Protein AF-A0A7V6MV03-F1 (afdb_monomer)

Foldseek 3Di:
DAQLQLAQQLVVVVLDDLVLSVVVVVPDDQYDAPCCNQCVSSVHQLLPDDDDDLQLLVQLLVCLLVVHDRDPVSSCCCCHPVNVARGPPDLDHDADLLSRHANDLFDPPSPCVPPVGSVRSCVPRNVVSLVSVLVCVQPDQSAAEDEDQDDVSVVVCCVVFVVQKDWPDKDDDVPWIKTWMWGQDPPRDTHIYIHTHRRDPPPDDSVNSSVVSVVVVVRD

Secondary structure (DSSP, 8-state):
---SS-HHHHHHH--S-HHHHHHHHTT--S---HHIIIIIIS---GGG--S--HHHHHHHHHHHHTT---SHHHHHIIIIIS--TT-TTSS-----SS-S--SSTT--GGGTTT-SSHHHHHHHHHHHHHHHHHHHHHH-TT--EEEE--HHHHHHHHHHHGGGEEEEEEEEETTEEEEEEEEE-GGG-EEEEEE-PPBBTTTB-HHHHHHHHHHHHTT-

Sequence (220 aa):
MGTEEGGAEIWRQATKTLEESLKLRSGYNLGMDFQTVWEELYQIPLESFKGPCVWRYMAAFLLGMDDKPVNKDTVNDFVFYSKLLGSLSSNHFMAELLPLPKRSKNDISDYQTVWRSVEEYHREVIPRRFALIQGTLEENSDIDLVVSYEHILSEKFIKYFGQRGSLLKAWNYRSESYALYEIRLEGGRSIRFLTTPFFGNGRISYDGLLIASEKIKEVI

Solvent-accessible surface area (backbone atoms only — not comparable to full-atom values): 12652 Å² total; per-residue (Å²): 96,20,36,67,56,66,45,50,65,50,59,74,66,58,76,61,54,70,67,56,51,53,59,55,54,74,72,56,84,63,50,38,37,37,51,52,41,35,44,67,73,55,65,40,58,60,69,70,69,79,80,91,63,56,65,49,44,54,41,35,32,53,31,34,64,69,74,39,77,73,47,75,65,52,25,45,34,39,53,37,71,70,38,47,58,30,21,84,90,44,100,54,63,38,81,65,68,74,56,70,73,40,98,41,99,89,45,46,75,96,44,47,92,81,29,92,43,60,66,53,43,47,67,59,43,40,60,56,39,49,51,51,52,50,51,51,59,72,73,39,86,85,63,54,71,47,82,36,51,50,68,70,60,41,52,51,47,45,68,71,41,42,87,48,34,48,83,72,47,73,52,70,58,90,97,42,59,36,39,35,27,42,32,46,48,85,93,75,48,69,31,36,38,34,42,39,63,50,61,37,98,86,71,37,54,71,68,54,36,42,53,50,28,53,62,47,56,78,76,104

Nearest PDB structures (foldseek):
  3qcj-assembly1_A  TM=6.951E-01  e=6.030E-01  Homo sapiens
  5ymx-assembly2_B  TM=5.353E-01  e=4.269E-01  Myxococcus xanthus DK 1622
  6d4d-assembly2_B  TM=4.158E-01  e=3.391E-01  Homo sapiens
  2h4v-assembly2_B  TM=4.063E-01  e=7.591E-01  Homo sapiens
  3zm1-assembly1_A  TM=4.206E-01  e=1.430E+00  Homo sapiens

Structure (mmCIF, N/CA/C/O backbone):
data_AF-A0A7V6MV03-F1
#
_entry.id   AF-A0A7V6MV03-F1
#
loop_
_atom_site.group_PDB
_atom_site.id
_atom_site.type_symbol
_atom_site.label_atom_id
_atom_site.label_alt_id
_atom_site.label_comp_id
_atom_site.label_asym_id
_atom_site.label_entity_id
_atom_site.label_seq_id
_atom_site.pdbx_PDB_ins_code
_atom_site.Cartn_x
_atom_site.Cartn_y
_atom_site.Cartn_z
_atom_site.occupancy
_atom_site.B_iso_or_equiv
_atom_site.auth_seq_id
_atom_site.auth_comp_id
_atom_site.auth_asym_id
_atom_site.auth_atom_id
_atom_site.pdbx_PDB_model_num
ATOM 1 N N . MET A 1 1 ? -5.650 5.485 -7.025 1.00 50.69 1 MET A N 1
ATOM 2 C CA . MET A 1 1 ? -4.236 5.145 -6.754 1.00 50.69 1 MET A CA 1
ATOM 3 C C . MET A 1 1 ? -4.079 3.657 -6.883 1.00 50.69 1 MET A C 1
ATOM 5 O O . MET A 1 1 ? -4.863 2.947 -6.290 1.00 50.69 1 MET A O 1
ATOM 9 N N . GLY A 1 2 ? -3.168 3.183 -7.715 1.00 44.00 2 GLY A N 1
ATOM 10 C CA . GLY A 1 2 ? -2.980 1.757 -7.962 1.00 44.00 2 GLY A CA 1
ATOM 11 C C . GLY A 1 2 ? -1.503 1.470 -8.140 1.00 44.00 2 GLY A C 1
ATOM 12 O O . GLY A 1 2 ? -0.711 2.394 -8.298 1.00 44.00 2 GLY A O 1
ATOM 13 N N . THR A 1 3 ? -1.155 0.196 -8.078 1.00 50.19 3 THR A N 1
ATOM 14 C CA . THR A 1 3 ? 0.206 -0.335 -8.082 1.00 50.19 3 THR A CA 1
ATOM 15 C C . THR A 1 3 ? 1.039 0.250 -9.216 1.00 50.19 3 THR A C 1
ATOM 17 O O . THR A 1 3 ? 0.868 -0.109 -10.376 1.00 50.19 3 THR A O 1
ATOM 20 N N . GLU A 1 4 ? 1.956 1.161 -8.895 1.00 59.06 4 GLU A N 1
ATOM 21 C CA . GLU A 1 4 ? 2.775 1.840 -9.901 1.00 59.06 4 GLU A CA 1
ATOM 22 C C . GLU A 1 4 ? 3.991 0.995 -10.277 1.00 59.06 4 GLU A C 1
ATOM 24 O O . GLU A 1 4 ? 5.119 1.433 -10.137 1.00 59.06 4 GLU A O 1
ATOM 29 N N . GLU A 1 5 ? 3.754 -0.210 -10.798 1.00 58.47 5 GLU A N 1
ATOM 30 C CA . GLU A 1 5 ? 4.764 -1.151 -11.321 1.00 58.47 5 GLU A CA 1
ATOM 31 C C . GLU A 1 5 ? 5.334 -2.194 -10.359 1.00 58.47 5 GLU A C 1
ATOM 33 O O . GLU A 1 5 ? 6.290 -2.877 -10.700 1.00 58.47 5 GLU A O 1
ATOM 38 N N . GLY A 1 6 ? 4.775 -2.380 -9.161 1.00 59.00 6 GLY A N 1
ATOM 39 C CA . GLY A 1 6 ? 5.287 -3.413 -8.247 1.00 59.00 6 GLY A CA 1
ATOM 40 C C . GLY A 1 6 ? 6.771 -3.226 -7.890 1.00 59.00 6 GLY A C 1
ATOM 41 O O . GLY A 1 6 ? 7.462 -4.208 -7.628 1.00 59.00 6 GLY A O 1
ATOM 42 N N . GLY A 1 7 ? 7.244 -1.974 -7.909 1.00 67.81 7 GLY A N 1
ATOM 43 C CA . GLY A 1 7 ? 8.516 -1.532 -7.353 1.00 67.81 7 GLY A CA 1
ATOM 44 C C . GLY A 1 7 ? 9.779 -2.182 -7.931 1.00 67.81 7 GLY A C 1
ATOM 45 O O . GLY A 1 7 ? 9.960 -2.363 -9.137 1.00 67.81 7 GLY A O 1
ATOM 46 N N . ALA A 1 8 ? 10.718 -2.479 -7.032 1.00 68.50 8 ALA A N 1
ATOM 47 C CA . ALA A 1 8 ? 12.036 -3.012 -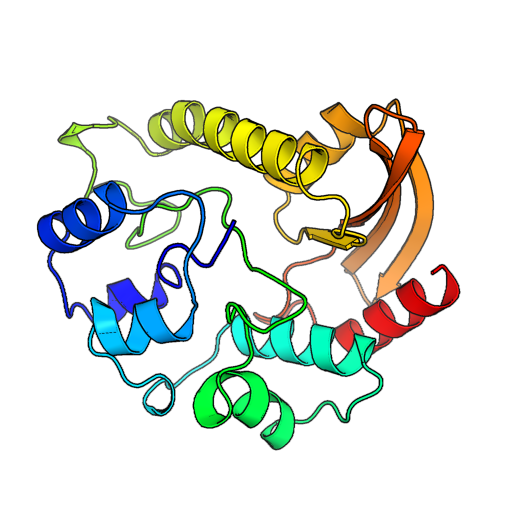7.371 1.00 68.50 8 ALA A CA 1
ATOM 48 C C . ALA A 1 8 ? 11.969 -4.436 -7.950 1.00 68.50 8 ALA A C 1
ATOM 50 O O . ALA A 1 8 ? 12.915 -4.885 -8.592 1.00 68.50 8 ALA A O 1
ATOM 51 N N . GLU A 1 9 ? 10.879 -5.160 -7.709 1.00 75.00 9 GLU A N 1
ATOM 52 C CA . GLU A 1 9 ? 10.675 -6.541 -8.123 1.00 75.00 9 GLU A CA 1
ATOM 53 C C . GLU A 1 9 ? 10.545 -6.668 -9.642 1.00 75.00 9 GLU A C 1
ATOM 55 O O . GLU A 1 9 ? 11.200 -7.540 -10.214 1.00 75.00 9 GLU A O 1
ATOM 60 N N . ILE A 1 10 ? 9.791 -5.778 -10.299 1.00 75.88 10 ILE A N 1
ATOM 61 C CA . ILE A 1 10 ? 9.774 -5.692 -11.767 1.00 75.88 10 ILE A CA 1
ATOM 62 C C . ILE A 1 10 ? 11.148 -5.267 -12.284 1.00 75.88 10 ILE A C 1
ATOM 64 O O . ILE A 1 10 ? 11.684 -5.872 -13.213 1.00 75.88 10 ILE A O 1
ATOM 68 N N . TRP A 1 11 ? 11.760 -4.263 -11.650 1.00 74.44 11 TRP A N 1
ATOM 69 C CA . TRP A 1 11 ? 13.042 -3.727 -12.108 1.00 74.44 11 TRP A CA 1
ATOM 70 C C . TRP A 1 11 ? 14.168 -4.771 -12.088 1.00 74.44 11 TRP A C 1
ATOM 72 O O . TRP A 1 11 ? 15.007 -4.806 -12.984 1.00 74.44 11 TRP A O 1
ATOM 82 N N . ARG A 1 12 ? 14.152 -5.691 -11.116 1.00 74.12 12 ARG A N 1
ATOM 83 C CA . ARG A 1 12 ? 15.103 -6.814 -11.035 1.00 74.12 12 ARG A CA 1
ATOM 84 C C . ARG A 1 12 ? 14.986 -7.814 -12.184 1.00 74.12 12 ARG A C 1
ATOM 86 O O . ARG A 1 12 ? 15.970 -8.490 -12.465 1.00 74.12 12 ARG A O 1
ATOM 93 N N . GLN A 1 13 ? 13.819 -7.928 -12.815 1.00 79.00 13 GLN A N 1
ATOM 94 C CA . GLN A 1 13 ? 13.614 -8.824 -13.958 1.00 79.00 13 GLN A CA 1
ATOM 95 C C . GLN A 1 13 ? 14.171 -8.230 -15.258 1.00 79.00 13 GLN A C 1
ATOM 97 O O . GLN A 1 13 ? 14.381 -8.965 -16.218 1.00 79.00 13 GLN A O 1
ATOM 102 N N . ALA A 1 14 ? 14.429 -6.914 -15.282 1.00 79.12 14 ALA A N 1
ATOM 103 C CA . ALA A 1 14 ? 15.072 -6.203 -16.385 1.00 79.12 14 ALA A CA 1
ATOM 104 C C . ALA A 1 14 ? 14.429 -6.455 -17.768 1.00 79.12 14 ALA A C 1
ATOM 106 O O . ALA A 1 14 ? 15.121 -6.474 -18.784 1.00 79.12 14 ALA A O 1
ATOM 107 N N . THR A 1 15 ? 13.103 -6.639 -17.827 1.00 84.31 15 THR A N 1
ATOM 108 C CA . THR A 1 15 ? 12.385 -6.884 -19.093 1.00 84.31 15 THR A CA 1
ATOM 109 C C . THR A 1 15 ? 12.173 -5.621 -19.933 1.00 84.31 15 THR A C 1
ATOM 111 O O . THR A 1 15 ? 11.820 -5.723 -21.108 1.00 84.31 15 THR A O 1
ATOM 114 N N . LYS A 1 16 ? 12.388 -4.435 -19.347 1.00 84.88 16 LYS A N 1
ATOM 115 C CA . LYS A 1 16 ? 12.299 -3.114 -19.986 1.00 84.88 16 LYS A CA 1
ATOM 116 C C . LYS A 1 16 ? 13.501 -2.256 -19.606 1.00 84.88 16 LYS A C 1
ATOM 118 O O . LYS A 1 16 ? 14.024 -2.362 -18.497 1.00 84.88 16 LYS A O 1
ATOM 123 N N . THR A 1 17 ? 13.897 -1.365 -20.505 1.00 84.44 17 THR A N 1
ATOM 124 C CA . THR A 1 17 ? 14.807 -0.253 -20.206 1.00 84.44 17 THR A CA 1
ATOM 125 C C . THR A 1 17 ? 14.113 0.812 -19.353 1.00 84.44 17 THR A C 1
ATOM 127 O O . THR A 1 17 ? 12.886 0.833 -19.213 1.00 84.44 17 THR A O 1
ATOM 130 N N . LEU A 1 18 ? 14.898 1.735 -18.788 1.00 79.06 18 LEU A N 1
ATOM 131 C CA . LEU A 1 18 ? 14.352 2.820 -17.971 1.00 79.06 18 LEU A CA 1
ATOM 132 C C . LEU A 1 18 ? 13.465 3.734 -18.814 1.00 79.06 18 LEU A C 1
ATOM 134 O O . LEU A 1 18 ? 12.391 4.127 -18.375 1.00 79.06 18 LEU A O 1
ATOM 138 N N . GLU A 1 19 ? 13.903 4.042 -20.033 1.00 82.12 19 GLU A N 1
ATOM 139 C CA . GLU A 1 19 ? 13.152 4.867 -20.975 1.00 82.12 19 GLU A CA 1
ATOM 140 C C . GLU A 1 19 ? 11.795 4.238 -21.312 1.00 82.12 19 GLU A C 1
ATOM 142 O O . GLU A 1 19 ? 10.775 4.923 -21.281 1.00 82.12 19 GLU A O 1
ATOM 147 N N . GLU A 1 20 ? 11.755 2.926 -21.561 1.00 86.44 20 GLU A N 1
ATOM 148 C CA . GLU A 1 20 ? 10.502 2.209 -21.805 1.00 86.44 20 GLU A CA 1
ATOM 149 C C . GLU A 1 20 ? 9.577 2.231 -20.583 1.00 86.44 20 GLU A C 1
ATOM 151 O O . GLU A 1 20 ? 8.391 2.517 -20.737 1.00 86.44 20 GLU A O 1
ATOM 156 N N . SER A 1 21 ? 10.102 1.994 -19.375 1.00 82.50 21 SER A N 1
ATOM 157 C CA . SER A 1 21 ? 9.319 2.086 -18.131 1.00 82.50 21 SER A CA 1
ATOM 158 C C . SER A 1 21 ? 8.763 3.496 -17.917 1.00 82.50 21 SER A C 1
ATOM 160 O O . SER A 1 21 ? 7.570 3.671 -17.679 1.00 82.50 21 SER A O 1
ATOM 162 N N . LEU A 1 22 ? 9.586 4.532 -18.090 1.00 80.50 22 LEU A N 1
ATOM 163 C CA . LEU A 1 22 ? 9.150 5.924 -17.961 1.00 80.50 22 LEU A CA 1
ATOM 164 C C . LEU A 1 22 ? 8.115 6.318 -19.023 1.00 80.50 22 LEU A C 1
ATOM 166 O O . LEU A 1 22 ? 7.196 7.085 -18.730 1.00 80.50 22 LEU A O 1
ATOM 170 N N . LYS A 1 23 ? 8.230 5.783 -20.242 1.00 84.00 23 LYS A N 1
ATOM 171 C CA . LYS A 1 23 ? 7.255 5.998 -21.316 1.00 84.00 23 LYS A CA 1
ATOM 172 C C . LYS A 1 23 ? 5.923 5.304 -21.042 1.00 84.00 23 LYS A C 1
ATOM 174 O O . LYS A 1 23 ? 4.887 5.863 -21.384 1.00 84.00 23 LYS A O 1
ATOM 179 N N . LEU A 1 24 ? 5.932 4.117 -20.437 1.00 82.88 24 LEU A N 1
ATOM 180 C CA . LEU A 1 24 ? 4.701 3.491 -19.957 1.00 82.88 24 LEU A CA 1
ATOM 181 C C . LEU A 1 24 ? 4.069 4.370 -18.869 1.00 82.88 24 LEU A C 1
ATOM 183 O O . LEU A 1 24 ? 2.905 4.751 -18.991 1.00 82.88 24 LEU A O 1
ATOM 187 N N . ARG A 1 25 ? 4.873 4.805 -17.887 1.00 78.19 25 ARG A N 1
ATOM 188 C CA . ARG A 1 25 ? 4.436 5.658 -16.768 1.00 78.19 25 ARG A CA 1
ATOM 189 C C . ARG A 1 25 ? 3.783 6.961 -17.166 1.00 78.19 25 ARG A C 1
ATOM 191 O O . ARG A 1 25 ? 2.834 7.380 -16.512 1.00 78.19 25 ARG A O 1
ATOM 198 N N . SER A 1 26 ? 4.277 7.618 -18.208 1.00 78.12 26 SER A N 1
ATOM 199 C CA . SER A 1 26 ? 3.709 8.894 -18.648 1.00 78.12 26 SER A CA 1
ATOM 200 C C . SER A 1 26 ? 2.273 8.769 -19.169 1.00 78.12 26 SER A C 1
ATOM 202 O O . SER A 1 26 ? 1.568 9.773 -19.227 1.00 78.12 26 SER A O 1
ATOM 204 N N . GLY A 1 27 ? 1.828 7.556 -19.515 1.00 75.81 27 GLY A N 1
ATOM 205 C CA . GLY A 1 27 ? 0.447 7.264 -19.896 1.00 75.81 27 GLY A CA 1
ATOM 206 C C . GLY A 1 27 ? -0.477 6.908 -18.727 1.00 75.81 27 GLY A C 1
ATOM 207 O O . GLY A 1 27 ? -1.668 6.697 -18.952 1.00 75.81 27 GLY A O 1
ATOM 208 N N . TYR A 1 28 ? 0.032 6.805 -17.495 1.00 75.31 28 TYR A N 1
ATOM 209 C CA . TYR A 1 28 ? -0.780 6.419 -16.340 1.00 75.31 28 TYR A CA 1
ATOM 210 C C . TYR A 1 28 ? -1.620 7.604 -15.855 1.00 75.31 28 TYR A C 1
ATOM 212 O O . TYR A 1 28 ? -1.130 8.726 -15.765 1.00 75.31 28 TYR A O 1
ATOM 220 N N . ASN A 1 29 ? -2.887 7.352 -15.511 1.00 67.81 29 ASN A N 1
ATOM 221 C CA . ASN A 1 29 ? -3.774 8.393 -14.990 1.00 67.81 29 ASN A CA 1
ATOM 222 C C . ASN A 1 29 ? -3.544 8.608 -13.480 1.00 67.81 29 ASN A C 1
ATOM 224 O O . ASN A 1 29 ? -2.860 9.538 -13.066 1.00 67.81 29 ASN A O 1
ATOM 228 N N . LEU A 1 30 ? -4.073 7.704 -12.645 1.00 65.81 30 LEU A N 1
ATOM 229 C CA . LEU A 1 30 ? -3.957 7.769 -11.179 1.00 65.81 30 LEU A CA 1
ATOM 230 C C . LEU A 1 30 ? -3.635 6.420 -10.527 1.00 65.81 30 LEU A C 1
ATOM 232 O O . LEU A 1 30 ? -3.354 6.365 -9.334 1.00 65.81 30 LEU A O 1
ATOM 236 N N . GLY A 1 31 ? -3.725 5.314 -11.259 1.00 71.62 31 GLY A N 1
ATOM 237 C CA . GLY A 1 31 ? -3.515 3.966 -10.748 1.00 71.62 31 GLY A CA 1
ATOM 238 C C . GLY A 1 31 ? -3.623 2.930 -11.853 1.00 71.62 31 GLY A C 1
ATOM 239 O O . GLY A 1 31 ? -4.072 3.250 -12.953 1.00 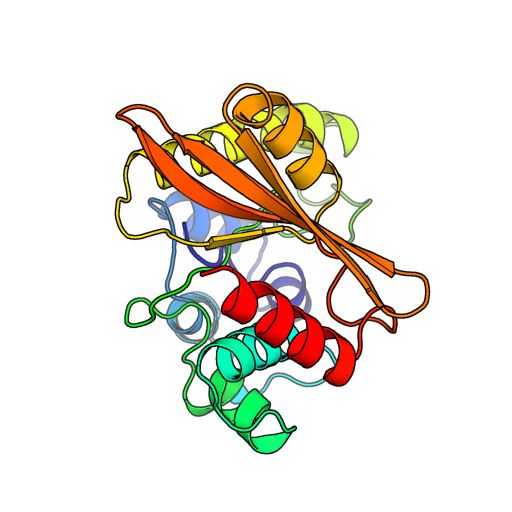71.62 31 GLY A O 1
ATOM 240 N N . MET A 1 32 ? -3.210 1.703 -11.549 1.00 77.75 32 MET A N 1
ATOM 241 C CA . MET A 1 32 ? -3.258 0.576 -12.472 1.00 77.75 32 MET A CA 1
ATOM 242 C C . MET A 1 32 ? -3.618 -0.720 -11.760 1.00 77.75 32 MET A C 1
ATOM 244 O O . MET A 1 32 ? -3.330 -0.886 -10.570 1.00 77.75 32 MET A O 1
ATOM 248 N N . ASP A 1 33 ? -4.193 -1.629 -12.541 1.00 86.44 33 ASP A N 1
ATOM 249 C CA . ASP A 1 33 ? -4.401 -3.018 -12.166 1.00 86.44 33 ASP A CA 1
ATOM 250 C C . ASP A 1 33 ? -3.054 -3.738 -12.000 1.00 86.44 33 ASP A C 1
ATOM 252 O O . ASP A 1 33 ? -2.196 -3.691 -12.887 1.00 86.44 33 ASP A O 1
ATOM 256 N N . PHE A 1 34 ? -2.851 -4.390 -10.854 1.00 87.50 34 PHE A N 1
ATOM 257 C CA . PHE A 1 34 ? -1.599 -5.083 -10.551 1.00 87.50 34 PHE A CA 1
ATOM 258 C C . PHE A 1 34 ? -1.253 -6.186 -11.562 1.00 87.50 34 PHE A C 1
ATOM 260 O O . PHE A 1 34 ? -0.082 -6.329 -11.930 1.00 87.50 34 PHE A O 1
ATOM 267 N N . GLN A 1 35 ? -2.251 -6.937 -12.034 1.00 90.38 35 GLN A N 1
ATOM 268 C CA . GLN A 1 35 ? -2.053 -7.979 -13.031 1.00 90.38 35 GLN A CA 1
ATOM 269 C C . GLN A 1 35 ? -1.677 -7.364 -14.377 1.00 90.38 35 GLN A C 1
ATOM 271 O O . GLN A 1 35 ? -0.680 -7.785 -14.963 1.00 90.38 35 GLN A O 1
ATOM 276 N N . THR A 1 36 ? -2.425 -6.363 -14.850 1.00 89.31 36 THR A N 1
ATOM 277 C CA . THR A 1 36 ? -2.148 -5.704 -16.140 1.00 89.31 36 THR A CA 1
ATOM 278 C C . THR A 1 36 ? -0.718 -5.175 -16.191 1.00 89.31 36 THR A C 1
ATOM 280 O O . THR A 1 36 ? -0.009 -5.367 -17.177 1.00 89.31 36 THR A O 1
ATOM 283 N N . VAL A 1 37 ? -0.241 -4.569 -15.104 1.00 87.38 37 VAL A N 1
ATOM 284 C CA . VAL A 1 37 ? 1.153 -4.133 -14.994 1.00 87.38 37 VAL A CA 1
ATOM 285 C C . VAL A 1 37 ? 2.124 -5.285 -15.243 1.00 87.38 37 VAL A C 1
ATOM 287 O O . VAL A 1 37 ? 2.986 -5.191 -16.115 1.00 87.38 37 VAL A O 1
ATOM 290 N N . TRP A 1 38 ? 2.015 -6.361 -14.466 1.00 89.06 38 TRP A N 1
ATOM 291 C CA . TRP A 1 38 ? 2.981 -7.455 -14.519 1.00 89.06 38 TRP A CA 1
ATOM 292 C C . TRP A 1 38 ? 2.900 -8.220 -15.835 1.00 89.06 38 TRP A C 1
ATOM 294 O O . TRP A 1 38 ? 3.907 -8.387 -16.524 1.00 89.06 38 TRP A O 1
ATOM 304 N N . GLU A 1 39 ? 1.702 -8.658 -16.199 1.00 92.06 39 GLU A N 1
ATOM 305 C CA . GLU A 1 39 ? 1.504 -9.637 -17.262 1.00 92.06 39 GLU A CA 1
ATOM 306 C C . GLU A 1 39 ? 1.352 -8.984 -18.637 1.00 92.06 39 GLU A C 1
ATOM 308 O O . GLU A 1 39 ? 1.865 -9.523 -19.614 1.00 92.06 39 GLU A O 1
ATOM 313 N N . GLU A 1 40 ? 0.724 -7.809 -18.737 1.00 90.88 40 GLU A N 1
ATOM 314 C CA . GLU A 1 40 ? 0.489 -7.148 -20.028 1.00 90.88 40 GLU A CA 1
ATOM 315 C C . GLU A 1 40 ? 1.579 -6.121 -20.363 1.00 90.88 40 GLU A C 1
ATOM 317 O O . GLU A 1 40 ? 2.124 -6.137 -21.468 1.00 90.88 40 GLU A O 1
ATOM 322 N N . LEU A 1 41 ? 1.955 -5.239 -19.431 1.00 88.62 41 LEU A N 1
ATOM 323 C CA . LEU A 1 41 ? 2.940 -4.187 -19.724 1.00 88.62 41 LEU A CA 1
ATOM 324 C C . LEU A 1 41 ? 4.378 -4.717 -19.687 1.00 88.62 41 LEU A C 1
ATOM 326 O O . LEU A 1 41 ? 5.186 -4.432 -20.581 1.00 88.62 41 LEU A O 1
ATOM 330 N N . TYR A 1 42 ? 4.694 -5.512 -18.664 1.00 88.50 42 TYR A N 1
ATOM 331 C CA . TYR A 1 42 ? 6.040 -6.038 -18.443 1.00 88.50 42 TYR A CA 1
ATOM 332 C C . TYR A 1 42 ? 6.252 -7.463 -18.950 1.00 88.50 42 TYR A C 1
ATOM 334 O O . TYR A 1 42 ? 7.409 -7.880 -19.042 1.00 88.50 42 TYR A O 1
ATOM 342 N N . GLN A 1 43 ? 5.181 -8.162 -19.347 1.00 91.31 43 GLN A N 1
ATOM 343 C CA . GLN A 1 43 ? 5.228 -9.529 -19.882 1.00 91.31 43 GLN A CA 1
ATOM 344 C C . GLN A 1 43 ? 5.881 -10.525 -18.905 1.00 91.31 43 GLN A C 1
ATOM 346 O O . GLN A 1 43 ? 6.592 -11.447 -19.306 1.00 91.31 43 GLN A O 1
ATOM 351 N N . ILE A 1 44 ? 5.652 -10.326 -17.604 1.00 89.62 44 ILE A N 1
ATOM 352 C CA . ILE A 1 44 ? 6.138 -11.178 -16.519 1.00 89.62 44 ILE A CA 1
ATOM 353 C C . ILE A 1 44 ? 4.929 -11.888 -15.897 1.00 89.62 44 ILE A C 1
ATOM 355 O O . ILE A 1 44 ? 4.144 -11.244 -15.201 1.00 89.62 44 ILE A O 1
ATOM 359 N N . PRO A 1 45 ? 4.776 -13.212 -16.081 1.00 92.81 45 PRO A N 1
ATOM 360 C CA . PRO A 1 45 ? 3.704 -13.961 -15.431 1.00 92.81 45 PRO A CA 1
ATOM 361 C C . PRO A 1 45 ? 3.835 -13.863 -13.908 1.00 92.81 45 PRO A C 1
ATOM 363 O O . PRO A 1 45 ? 4.894 -14.201 -13.368 1.00 92.81 45 PRO A O 1
ATOM 366 N N . LEU A 1 46 ? 2.783 -13.461 -13.189 1.00 91.12 46 LEU A N 1
ATOM 367 C CA . LEU A 1 46 ? 2.845 -13.343 -11.722 1.00 91.12 46 LEU A CA 1
ATOM 368 C C . LEU A 1 46 ? 3.197 -14.680 -11.050 1.00 91.12 46 LEU A C 1
ATOM 370 O O . LEU A 1 46 ? 3.997 -14.731 -10.117 1.00 91.12 46 LEU A O 1
ATOM 374 N N . GLU A 1 47 ? 2.692 -15.784 -11.596 1.00 93.38 47 GLU A N 1
ATOM 375 C CA . GLU A 1 47 ? 2.959 -17.163 -11.156 1.00 93.38 47 GLU A CA 1
ATOM 376 C C . GLU A 1 47 ? 4.446 -17.553 -11.237 1.00 93.38 47 GLU A C 1
ATOM 378 O O . GLU A 1 47 ? 4.924 -18.452 -10.527 1.00 93.38 47 GLU A O 1
ATOM 383 N N . SER A 1 48 ? 5.211 -16.862 -12.089 1.00 91.00 48 SER A N 1
ATOM 384 C CA . SER A 1 48 ? 6.646 -17.103 -12.234 1.00 91.00 48 SER A CA 1
ATOM 385 C C . SER A 1 48 ? 7.458 -16.543 -11.061 1.00 91.00 48 SER A C 1
ATOM 387 O O . SER A 1 48 ? 8.580 -17.001 -10.832 1.00 91.00 48 SER A O 1
ATOM 389 N N . PHE A 1 49 ? 6.901 -15.614 -10.272 1.00 88.00 49 PHE A N 1
ATOM 390 C CA . PHE A 1 49 ? 7.610 -14.949 -9.184 1.00 88.00 49 PHE A CA 1
ATOM 391 C C . PHE A 1 49 ? 8.091 -15.932 -8.103 1.00 88.00 49 PHE A C 1
ATOM 393 O O . PHE A 1 49 ? 7.327 -16.735 -7.556 1.00 88.00 49 PHE A O 1
ATOM 400 N N . LYS A 1 50 ? 9.377 -15.834 -7.737 1.00 83.69 50 LYS A N 1
ATOM 401 C CA . LYS A 1 50 ? 10.018 -16.629 -6.676 1.00 83.69 50 LYS A CA 1
ATOM 402 C C . LYS A 1 50 ? 10.667 -15.720 -5.634 1.00 83.69 50 LYS A C 1
ATOM 404 O O . LYS A 1 50 ? 11.171 -14.649 -5.950 1.00 83.69 50 LYS A O 1
ATOM 409 N N . GLY A 1 51 ? 10.711 -16.198 -4.392 1.00 83.50 51 GLY A N 1
ATOM 410 C CA . GLY A 1 51 ? 11.343 -15.498 -3.272 1.00 83.50 51 GLY A CA 1
ATOM 411 C C . GLY A 1 51 ? 10.359 -14.713 -2.399 1.00 83.50 51 GLY A C 1
ATOM 412 O O . GLY A 1 51 ? 9.159 -14.706 -2.679 1.00 83.50 51 GLY A O 1
ATOM 413 N N . PRO A 1 52 ? 10.836 -14.110 -1.298 1.00 80.38 52 PRO A N 1
ATOM 414 C CA . PRO A 1 52 ? 10.011 -13.333 -0.376 1.00 80.38 52 PRO A CA 1
ATOM 415 C C . PRO A 1 52 ? 9.534 -12.024 -1.021 1.00 80.38 52 PRO A C 1
ATOM 417 O O . PRO A 1 52 ? 10.282 -11.383 -1.753 1.00 80.38 52 PRO A O 1
ATOM 420 N N . CYS A 1 53 ? 8.300 -11.610 -0.727 1.00 84.00 53 CYS A N 1
ATOM 421 C CA . CYS A 1 53 ? 7.755 -10.323 -1.164 1.00 84.00 53 CYS A CA 1
ATOM 422 C C . CYS A 1 53 ? 6.717 -9.796 -0.171 1.00 84.00 53 CYS A C 1
ATOM 424 O O . CYS A 1 53 ? 6.057 -10.574 0.526 1.00 84.00 53 CYS A O 1
ATOM 426 N N . VAL A 1 54 ? 6.562 -8.472 -0.132 1.00 84.38 54 VAL A N 1
ATOM 427 C CA . VAL A 1 54 ? 5.604 -7.784 0.747 1.00 84.38 54 VAL A CA 1
ATOM 428 C C . VAL A 1 54 ? 4.147 -8.103 0.385 1.00 84.38 54 VAL A C 1
ATOM 430 O O . VAL A 1 54 ? 3.296 -8.168 1.269 1.00 84.38 54 VAL A O 1
ATOM 433 N N . TRP A 1 55 ? 3.867 -8.419 -0.884 1.00 89.00 55 TRP A N 1
ATOM 434 C CA . TRP A 1 55 ? 2.523 -8.732 -1.388 1.00 89.00 55 TRP A CA 1
ATOM 435 C C . TRP A 1 55 ? 1.859 -9.887 -0.645 1.00 89.00 55 TRP A C 1
ATOM 437 O O . TRP A 1 55 ? 0.669 -9.834 -0.358 1.00 89.00 55 TRP A O 1
ATOM 447 N N . ARG A 1 56 ? 2.634 -10.907 -0.254 1.00 90.75 56 ARG A N 1
ATOM 448 C CA . ARG A 1 56 ? 2.113 -12.029 0.542 1.00 90.75 56 ARG A CA 1
ATOM 449 C C . ARG A 1 56 ? 1.614 -11.586 1.910 1.00 90.75 56 ARG A C 1
ATOM 451 O O . ARG A 1 56 ? 0.653 -12.142 2.423 1.00 90.75 56 ARG A O 1
ATOM 458 N N . TYR 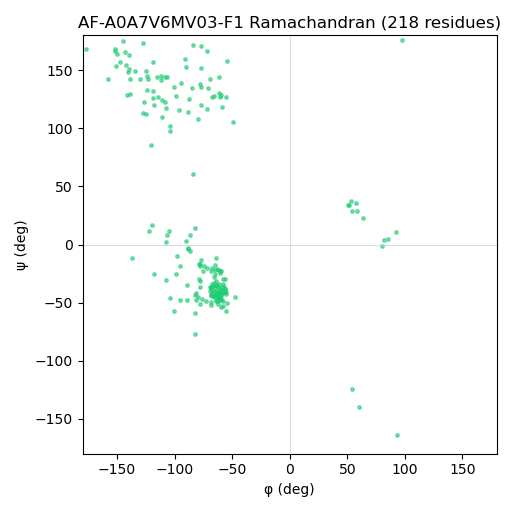A 1 57 ? 2.272 -10.604 2.511 1.00 90.69 57 TYR A N 1
ATOM 459 C CA . TYR A 1 57 ? 1.862 -10.078 3.804 1.00 90.69 57 TYR A CA 1
ATOM 460 C C . TYR A 1 57 ? 0.661 -9.136 3.674 1.00 90.69 57 TYR A C 1
ATOM 462 O O . TYR A 1 57 ? -0.234 -9.185 4.509 1.00 90.69 57 TYR A O 1
ATOM 470 N N . MET A 1 58 ? 0.598 -8.339 2.603 1.00 90.56 58 MET A N 1
ATOM 471 C CA . MET A 1 58 ? -0.594 -7.546 2.277 1.00 90.56 58 MET A CA 1
ATOM 472 C C . MET A 1 58 ? -1.812 -8.452 2.062 1.00 90.56 58 MET A C 1
ATOM 474 O O . MET A 1 58 ? -2.855 -8.229 2.666 1.00 90.56 58 MET A O 1
ATOM 478 N N . ALA A 1 59 ? -1.659 -9.524 1.282 1.00 93.19 59 ALA A N 1
ATOM 479 C CA . ALA A 1 59 ? -2.708 -10.515 1.068 1.00 93.19 59 ALA A CA 1
ATOM 480 C C . ALA A 1 59 ? -3.116 -11.220 2.366 1.00 93.19 59 ALA A C 1
ATOM 482 O O . ALA A 1 59 ? -4.302 -11.348 2.635 1.00 93.19 59 ALA A O 1
ATOM 483 N N . ALA A 1 60 ? -2.159 -11.626 3.207 1.00 94.00 60 ALA A N 1
ATOM 484 C CA . ALA A 1 60 ? -2.459 -12.212 4.513 1.00 94.00 60 ALA A CA 1
ATOM 485 C C . ALA A 1 60 ? -3.280 -11.264 5.406 1.00 94.00 60 ALA A C 1
ATOM 487 O O . ALA A 1 60 ? -4.219 -11.705 6.062 1.00 94.00 60 ALA A O 1
ATOM 488 N N . PHE A 1 61 ? -2.959 -9.966 5.405 1.00 92.94 61 PHE A N 1
ATOM 489 C CA . PHE A 1 61 ? -3.736 -8.958 6.124 1.00 92.94 61 PHE A CA 1
ATOM 490 C C . PHE A 1 61 ? -5.163 -8.830 5.570 1.00 92.94 61 PHE A C 1
ATOM 492 O O . PHE A 1 61 ? -6.115 -8.895 6.341 1.00 92.94 61 PHE A O 1
ATOM 499 N N . LEU A 1 62 ? -5.319 -8.706 4.248 1.00 94.12 62 LEU A N 1
ATOM 500 C CA . LEU A 1 62 ? -6.628 -8.589 3.591 1.00 94.12 62 LEU A CA 1
ATOM 501 C C . LEU A 1 62 ? -7.499 -9.833 3.816 1.00 94.12 62 LEU A C 1
ATOM 503 O O . LEU A 1 62 ? -8.665 -9.714 4.171 1.00 94.12 62 LEU A O 1
ATOM 507 N N . LEU A 1 63 ? -6.918 -11.028 3.696 1.00 95.69 63 LEU A N 1
ATOM 508 C CA . LEU A 1 63 ? -7.597 -12.286 4.009 1.00 95.69 63 LEU A CA 1
ATOM 509 C C . LEU A 1 63 ? -8.057 -12.326 5.476 1.00 95.69 63 LEU A C 1
ATOM 511 O O . LEU A 1 63 ? -9.177 -12.748 5.741 1.00 95.69 63 LEU A O 1
ATOM 515 N N . GLY A 1 64 ? -7.232 -11.854 6.418 1.00 95.12 64 GLY A N 1
ATOM 516 C CA . GLY A 1 64 ? -7.607 -11.763 7.834 1.00 95.12 64 GLY A CA 1
ATOM 517 C C . GLY A 1 64 ? -8.728 -10.752 8.112 1.00 95.12 64 GLY A C 1
ATOM 518 O O . GLY A 1 64 ? -9.590 -11.002 8.958 1.00 95.12 64 GLY A O 1
ATOM 519 N N . MET A 1 65 ? -8.756 -9.634 7.380 1.00 94.06 65 MET A N 1
ATOM 520 C CA . MET A 1 65 ? -9.860 -8.666 7.432 1.00 94.06 65 MET A CA 1
ATOM 521 C C . MET A 1 65 ? -11.180 -9.269 6.927 1.00 94.06 65 MET A C 1
ATOM 523 O O . MET A 1 65 ? -12.221 -8.976 7.501 1.00 94.06 65 MET A O 1
ATOM 527 N N . ASP A 1 66 ? -11.118 -10.156 5.931 1.00 94.12 66 ASP A N 1
ATOM 528 C CA . ASP A 1 66 ? -12.270 -10.853 5.338 1.00 94.12 66 ASP A CA 1
ATOM 529 C C . ASP A 1 66 ? -12.671 -12.154 6.072 1.00 94.12 66 ASP A C 1
ATOM 531 O O . ASP A 1 66 ? -13.465 -12.936 5.545 1.00 94.12 66 ASP A O 1
ATOM 535 N N . ASP A 1 67 ? -12.082 -12.450 7.238 1.00 94.50 67 ASP A N 1
ATOM 536 C CA . ASP A 1 67 ? -12.276 -13.716 7.973 1.00 94.50 67 ASP A CA 1
ATOM 537 C C . ASP A 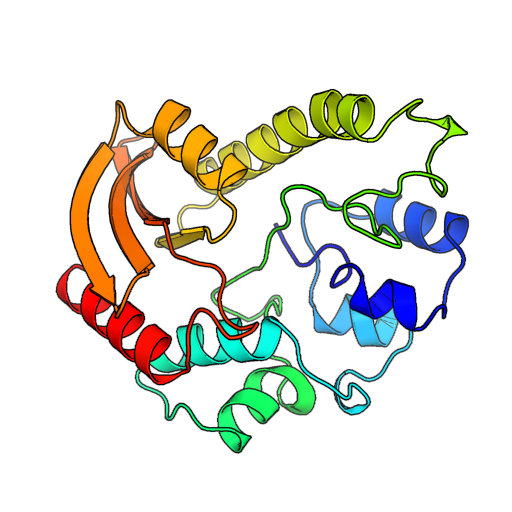1 67 ? -11.986 -14.978 7.129 1.00 94.50 67 ASP A C 1
ATOM 539 O O . ASP A 1 67 ? -12.538 -16.061 7.346 1.00 94.50 67 ASP A O 1
ATOM 543 N N . LYS A 1 68 ? -11.079 -14.856 6.153 1.00 95.69 68 LYS A N 1
ATOM 544 C CA . LYS A 1 68 ? -10.629 -15.961 5.300 1.00 95.69 68 LYS A CA 1
ATOM 545 C C . LYS A 1 68 ? -9.410 -16.663 5.910 1.00 95.69 68 LYS A C 1
ATOM 547 O O . LYS A 1 68 ? -8.612 -16.037 6.611 1.00 95.69 68 LYS A O 1
ATOM 552 N N . PRO A 1 69 ? -9.193 -17.959 5.613 1.00 95.12 69 PRO A N 1
ATOM 553 C CA . PRO A 1 69 ? -8.018 -18.672 6.101 1.00 95.12 69 PRO A CA 1
ATOM 554 C C . PRO A 1 69 ? -6.711 -18.025 5.624 1.00 95.12 69 PRO A C 1
ATOM 556 O O . PRO A 1 69 ? -6.505 -17.835 4.424 1.00 95.12 69 PRO A O 1
ATOM 559 N N . VAL A 1 70 ? -5.793 -17.755 6.555 1.00 94.81 70 VAL A N 1
ATOM 560 C CA . VAL A 1 70 ? -4.463 -17.201 6.260 1.00 94.81 70 VAL A CA 1
ATOM 561 C C . VAL A 1 70 ? -3.413 -18.299 6.374 1.00 94.81 70 VAL A C 1
ATOM 563 O O . VAL A 1 70 ? -2.946 -18.640 7.458 1.00 94.81 70 VAL A O 1
ATOM 566 N N . ASN A 1 71 ? -3.037 -18.871 5.235 1.00 93.69 71 ASN A N 1
ATOM 567 C CA . ASN A 1 71 ? -1.949 -19.835 5.129 1.00 93.69 71 ASN A CA 1
ATOM 568 C C . ASN A 1 71 ? -1.201 -19.648 3.801 1.00 93.69 71 ASN A C 1
ATOM 570 O O . ASN A 1 71 ? -1.568 -18.818 2.973 1.00 93.69 71 ASN A O 1
ATOM 574 N N . LYS A 1 72 ? -0.116 -20.403 3.605 1.00 92.94 72 LYS A N 1
ATOM 575 C CA . LYS A 1 72 ? 0.740 -20.271 2.418 1.00 92.94 72 LYS A CA 1
ATOM 576 C C . LYS A 1 72 ? -0.039 -20.433 1.107 1.00 92.94 72 LYS A C 1
ATOM 578 O O . LYS A 1 72 ? 0.254 -19.710 0.156 1.00 92.94 72 LYS A O 1
ATOM 583 N N . ASP A 1 73 ? -0.979 -21.367 1.050 1.00 95.62 73 ASP A N 1
ATOM 584 C CA . ASP A 1 73 ? -1.678 -21.704 -0.187 1.00 95.62 73 ASP A CA 1
ATOM 585 C C . ASP A 1 73 ? -2.712 -20.632 -0.522 1.00 95.62 73 ASP A C 1
ATOM 587 O O . ASP A 1 73 ? -2.681 -20.098 -1.627 1.00 95.62 73 ASP A O 1
ATOM 591 N N . THR A 1 74 ? -3.525 -20.210 0.452 1.00 97.00 74 THR A N 1
ATOM 592 C CA . THR A 1 74 ? -4.512 -19.135 0.249 1.00 97.00 74 THR A CA 1
ATOM 593 C C . THR A 1 74 ? -3.863 -17.788 -0.049 1.00 97.00 74 THR A C 1
ATOM 595 O O . THR A 1 74 ? -4.344 -17.040 -0.894 1.00 97.00 74 THR A O 1
ATOM 598 N N . VAL A 1 75 ? -2.730 -17.485 0.590 1.00 95.56 75 VAL A N 1
ATOM 599 C CA . VAL A 1 75 ? -1.963 -16.263 0.319 1.00 95.56 75 VAL A CA 1
ATOM 600 C C . VAL A 1 75 ? -1.362 -16.283 -1.086 1.00 95.56 75 VAL A C 1
ATOM 602 O O . VAL A 1 75 ? -1.404 -15.270 -1.783 1.00 95.56 75 VAL A O 1
ATOM 605 N N . ASN A 1 76 ? -0.781 -17.408 -1.518 1.00 95.31 76 ASN A N 1
ATOM 606 C CA . ASN A 1 76 ? -0.230 -17.498 -2.871 1.00 95.31 76 ASN A CA 1
ATOM 607 C C . ASN A 1 76 ? -1.333 -17.476 -3.931 1.00 95.31 76 ASN A C 1
ATOM 609 O O . ASN A 1 76 ? -1.129 -16.859 -4.971 1.00 95.31 76 ASN A O 1
ATOM 613 N N . ASP A 1 77 ? -2.479 -18.099 -3.660 1.00 96.88 77 ASP A N 1
ATOM 614 C CA . ASP A 1 77 ? -3.655 -18.017 -4.522 1.00 96.88 77 ASP A CA 1
ATOM 615 C C . ASP A 1 77 ? -4.111 -16.581 -4.721 1.00 96.88 77 ASP A C 1
ATOM 617 O O . ASP A 1 77 ? -4.139 -16.103 -5.853 1.00 96.88 77 ASP A O 1
ATOM 621 N N . PHE A 1 78 ? -4.323 -15.856 -3.626 1.00 96.12 78 PHE A N 1
ATOM 622 C CA . PHE A 1 78 ? -4.765 -14.469 -3.669 1.00 96.12 78 PHE A CA 1
ATOM 623 C C . PHE A 1 78 ? -3.851 -13.569 -4.516 1.00 96.12 78 PHE A C 1
ATOM 625 O O . PHE A 1 78 ? -4.338 -12.708 -5.246 1.00 96.12 78 PHE A O 1
ATOM 632 N N . VAL A 1 79 ? -2.527 -13.749 -4.428 1.00 94.06 79 VAL A N 1
ATOM 633 C CA . VAL A 1 79 ? -1.554 -12.877 -5.109 1.00 94.06 79 VAL A CA 1
ATOM 634 C C . VAL A 1 79 ? -1.217 -13.349 -6.523 1.00 94.06 79 VAL A C 1
ATOM 636 O O . VAL A 1 79 ? -1.174 -12.529 -7.433 1.00 94.06 79 VAL A O 1
ATOM 639 N N . PHE A 1 80 ? -0.917 -14.636 -6.711 1.00 94.69 80 PHE A N 1
ATOM 640 C CA . PHE A 1 80 ? -0.242 -15.119 -7.922 1.00 94.69 80 PHE A CA 1
ATOM 641 C C . PHE A 1 80 ? -1.144 -15.912 -8.865 1.00 94.69 80 PHE A C 1
ATOM 643 O O . PHE A 1 80 ? -0.907 -15.858 -10.067 1.00 94.69 80 PHE A O 1
ATOM 650 N N . TYR A 1 81 ? -2.150 -16.626 -8.350 1.00 94.56 81 TYR A N 1
ATOM 651 C CA . TYR A 1 81 ? -3.012 -17.489 -9.170 1.00 94.56 81 TYR A CA 1
ATOM 652 C C . TYR A 1 81 ? -4.349 -16.806 -9.485 1.00 94.56 81 TYR A C 1
ATOM 654 O O . TYR A 1 81 ? -4.655 -16.553 -10.647 1.00 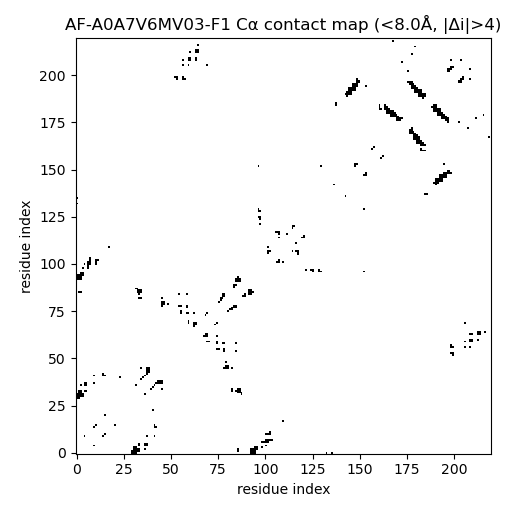94.56 81 TYR A O 1
ATOM 662 N N . SER A 1 82 ? -5.095 -16.415 -8.449 1.00 94.94 82 SER A N 1
ATOM 663 C CA . SER A 1 82 ? -6.341 -15.645 -8.561 1.00 94.94 82 SER A CA 1
ATOM 664 C C . SER A 1 82 ? -6.103 -14.151 -8.817 1.00 94.94 82 SER A C 1
ATOM 666 O O . SER A 1 82 ? -7.024 -13.460 -9.241 1.00 94.94 82 SER A O 1
ATOM 668 N N . LYS A 1 83 ? -4.878 -13.652 -8.571 1.00 93.56 83 LYS A N 1
ATOM 669 C CA . LYS A 1 83 ? -4.405 -12.295 -8.935 1.00 93.56 83 LYS A CA 1
ATOM 670 C C . LYS A 1 83 ? -5.322 -11.172 -8.432 1.00 93.56 83 LYS A C 1
ATOM 672 O O . LYS A 1 83 ? -5.535 -10.163 -9.095 1.00 93.56 83 LYS A O 1
ATOM 677 N N . LEU A 1 84 ? -5.865 -11.351 -7.231 1.00 93.12 84 LEU A N 1
ATOM 678 C CA . LEU A 1 84 ? -6.843 -10.440 -6.639 1.00 93.12 84 LEU A CA 1
ATOM 679 C C . LEU A 1 84 ? -6.183 -9.177 -6.081 1.00 93.12 84 LEU A C 1
ATOM 681 O O . LEU A 1 84 ? -6.790 -8.108 -6.101 1.00 93.12 84 LEU A O 1
ATOM 685 N N . LEU A 1 85 ? -4.940 -9.286 -5.601 1.00 91.75 85 LEU A N 1
ATOM 686 C CA . LEU A 1 85 ? -4.233 -8.175 -4.967 1.00 91.75 85 LEU A CA 1
ATOM 687 C C . LEU A 1 85 ? -4.102 -6.970 -5.911 1.00 91.75 85 LEU A C 1
ATOM 689 O O . LEU A 1 85 ? -3.424 -7.058 -6.927 1.00 91.75 85 LEU A O 1
ATOM 693 N N . GLY A 1 86 ? -4.685 -5.829 -5.539 1.00 88.38 86 GLY A N 1
ATOM 694 C CA . GLY A 1 86 ? -4.606 -4.585 -6.311 1.00 88.38 86 GLY A CA 1
ATOM 695 C C . GLY A 1 86 ? -5.264 -4.658 -7.691 1.00 88.38 86 GLY A C 1
ATOM 696 O O . GLY A 1 86 ? -4.884 -3.888 -8.574 1.00 88.38 86 GLY A O 1
ATOM 697 N N . SER A 1 87 ? -6.208 -5.584 -7.886 1.00 87.88 87 SER A N 1
ATOM 698 C CA . SER A 1 87 ? -7.015 -5.646 -9.107 1.00 87.88 87 SER A CA 1
ATOM 699 C C . SER A 1 87 ? -8.108 -4.571 -9.115 1.00 87.88 87 SER A C 1
ATOM 701 O O . SER A 1 87 ? -8.619 -4.184 -8.063 1.00 87.88 87 SER A O 1
ATOM 703 N N . LEU A 1 88 ? -8.530 -4.123 -10.300 1.00 83.81 88 LEU A N 1
ATOM 704 C CA . LEU A 1 88 ? -9.601 -3.121 -10.461 1.00 83.81 88 LEU A CA 1
ATOM 705 C C . LEU A 1 88 ? -10.963 -3.590 -9.935 1.00 83.81 88 LEU A C 1
ATOM 707 O O . LEU A 1 88 ? -11.836 -2.772 -9.661 1.00 83.81 88 LEU A O 1
ATOM 711 N N . SER A 1 89 ? -11.148 -4.903 -9.812 1.00 84.06 89 SER A N 1
ATOM 712 C CA . SER A 1 89 ? -12.364 -5.510 -9.262 1.00 84.06 89 SER A CA 1
ATOM 713 C C . SER A 1 89 ? -12.344 -5.658 -7.737 1.00 84.06 89 SER A C 1
ATOM 715 O O . SER A 1 89 ? -13.339 -6.077 -7.149 1.00 84.06 89 SER A O 1
ATOM 717 N N . SER A 1 90 ? -11.220 -5.342 -7.089 1.00 86.81 90 SER A N 1
ATOM 718 C CA . SER A 1 90 ? -11.054 -5.508 -5.648 1.00 86.81 90 SER A CA 1
ATOM 719 C C . SER A 1 90 ? -11.446 -4.271 -4.845 1.00 86.81 90 SER A C 1
ATOM 721 O O . SER A 1 90 ? -11.445 -3.145 -5.327 1.00 86.81 90 SER A O 1
ATOM 723 N N . ASN A 1 91 ? -11.724 -4.491 -3.562 1.00 88.44 91 ASN A N 1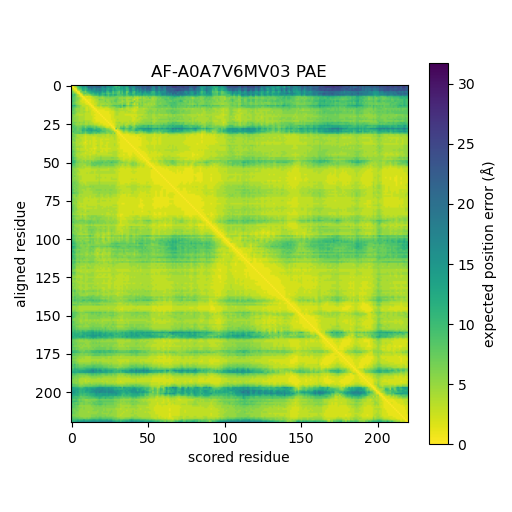
ATOM 724 C CA . ASN A 1 91 ? -12.061 -3.463 -2.572 1.00 88.44 91 ASN A CA 1
ATOM 725 C C . ASN A 1 91 ? -10.835 -2.752 -1.964 1.00 88.44 91 ASN A C 1
ATOM 727 O O . ASN A 1 91 ? -10.936 -2.121 -0.914 1.00 88.44 91 ASN A O 1
ATOM 731 N N . HIS A 1 92 ? -9.658 -2.904 -2.564 1.00 89.12 92 HIS A N 1
ATOM 732 C CA . HIS A 1 92 ? -8.412 -2.366 -2.039 1.00 89.12 92 HIS A CA 1
ATOM 733 C C . HIS A 1 92 ? -7.481 -1.979 -3.180 1.00 89.12 92 HIS A C 1
ATOM 735 O O . HIS A 1 92 ? -7.546 -2.517 -4.284 1.00 89.12 92 HIS A O 1
ATOM 741 N N . PHE A 1 93 ? -6.554 -1.080 -2.881 1.00 86.75 93 PHE A N 1
ATOM 742 C CA . PHE A 1 93 ? -5.481 -0.715 -3.788 1.00 86.75 93 PHE A CA 1
ATOM 743 C C . PHE A 1 93 ? -4.173 -0.537 -3.023 1.00 86.75 93 PHE A C 1
ATOM 745 O O . PHE A 1 93 ? -4.152 -0.372 -1.803 1.00 86.75 93 PHE A O 1
ATOM 752 N N . MET A 1 94 ? -3.068 -0.556 -3.761 1.00 85.94 94 MET A N 1
ATOM 753 C CA . MET A 1 94 ? -1.731 -0.303 -3.234 1.00 85.94 94 MET A CA 1
ATOM 754 C C . MET A 1 94 ? -1.233 1.060 -3.710 1.00 85.94 94 MET A C 1
ATOM 756 O O . MET A 1 94 ? -1.509 1.474 -4.837 1.00 85.94 94 MET A O 1
ATOM 760 N N . ALA A 1 95 ? -0.485 1.752 -2.855 1.00 82.31 95 ALA A N 1
ATOM 761 C CA . ALA A 1 95 ? 0.115 3.041 -3.169 1.00 82.31 95 ALA A CA 1
ATOM 762 C C . ALA A 1 95 ? 1.545 3.118 -2.627 1.00 82.31 95 ALA A C 1
ATOM 764 O O . ALA A 1 95 ? 1.837 2.641 -1.531 1.00 82.31 95 ALA A O 1
ATOM 765 N N . GLU A 1 96 ? 2.428 3.761 -3.390 1.00 81.69 96 GLU A N 1
ATOM 766 C CA . GLU A 1 96 ? 3.827 3.972 -3.024 1.00 81.69 96 GLU A CA 1
ATOM 767 C C . GLU A 1 96 ? 4.134 5.469 -2.922 1.00 81.69 96 GLU A C 1
ATOM 769 O O . GLU A 1 96 ? 3.825 6.255 -3.828 1.00 81.69 96 GLU A O 1
ATOM 774 N N . LEU A 1 97 ? 4.784 5.863 -1.819 1.00 83.75 97 LEU A N 1
ATOM 775 C CA . LEU A 1 97 ? 5.210 7.247 -1.594 1.00 83.75 97 LEU A CA 1
ATOM 776 C C . LEU A 1 97 ? 6.314 7.675 -2.573 1.00 83.75 97 LEU A C 1
ATOM 778 O O . LEU A 1 97 ? 6.372 8.834 -2.977 1.00 83.75 97 LEU A O 1
ATOM 782 N N . LEU A 1 98 ? 7.187 6.739 -2.946 1.00 85.06 98 LEU A N 1
ATOM 783 C CA . LEU A 1 98 ? 8.305 6.942 -3.864 1.00 85.06 98 LEU A CA 1
ATOM 784 C C . LEU A 1 98 ? 8.134 5.997 -5.055 1.00 85.06 98 LEU A C 1
ATOM 786 O O . LEU A 1 98 ? 8.682 4.900 -5.025 1.00 85.06 98 LEU A O 1
ATOM 790 N N . PRO A 1 99 ? 7.376 6.403 -6.081 1.00 77.31 99 PRO A N 1
ATOM 791 C CA . PRO A 1 99 ? 6.884 5.475 -7.089 1.00 77.31 99 PRO A CA 1
ATOM 792 C C . PRO A 1 99 ? 7.910 5.053 -8.134 1.00 77.31 99 PRO A C 1
ATOM 794 O O . PRO A 1 99 ? 7.661 4.095 -8.856 1.00 77.31 99 PRO A O 1
ATOM 797 N N . LEU A 1 100 ? 9.010 5.793 -8.300 1.00 80.38 100 LEU A N 1
ATOM 798 C CA . LEU A 1 100 ? 9.969 5.496 -9.360 1.00 80.38 100 LEU A CA 1
ATOM 799 C C . LEU A 1 100 ? 10.842 4.292 -8.990 1.00 80.38 100 LEU A C 1
ATOM 801 O O . LEU A 1 100 ? 11.364 4.244 -7.867 1.00 80.38 100 LEU A O 1
ATOM 805 N N . PRO A 1 101 ? 11.059 3.351 -9.927 1.00 74.75 101 PRO A N 1
ATOM 806 C CA . PRO A 1 101 ? 11.843 2.159 -9.670 1.00 74.75 101 PRO A CA 1
ATOM 807 C C . PRO A 1 101 ? 13.298 2.558 -9.452 1.00 74.75 101 PRO A C 1
ATOM 809 O O . PRO A 1 101 ? 13.900 3.252 -10.265 1.00 74.75 101 PRO A O 1
ATOM 812 N N . LYS A 1 102 ? 13.883 2.124 -8.340 1.00 75.50 102 LYS A N 1
ATOM 813 C CA . LYS A 1 102 ? 15.297 2.356 -8.029 1.00 75.50 102 LYS A CA 1
ATOM 814 C C . LYS A 1 102 ? 15.976 1.020 -7.786 1.00 75.50 102 LYS A C 1
ATOM 816 O O . LYS A 1 102 ? 15.393 0.130 -7.166 1.00 75.50 102 LYS A O 1
ATOM 821 N N . ARG A 1 103 ? 17.241 0.898 -8.194 1.00 71.19 103 ARG A N 1
ATOM 822 C CA . ARG A 1 103 ? 18.063 -0.295 -7.907 1.00 71.19 103 ARG A CA 1
ATOM 823 C C . ARG A 1 103 ? 18.189 -0.553 -6.409 1.00 71.19 103 ARG A C 1
ATOM 825 O O . ARG A 1 103 ? 18.238 -1.698 -5.967 1.00 71.19 103 ARG A O 1
ATOM 832 N N . SER A 1 104 ? 18.225 0.518 -5.617 1.00 74.38 104 SER A N 1
ATOM 833 C CA . SER A 1 104 ? 18.172 0.454 -4.161 1.00 74.38 104 SER A CA 1
ATOM 834 C C . SER A 1 104 ? 17.548 1.719 -3.571 1.00 74.38 104 SER A C 1
ATOM 836 O O . SER A 1 104 ? 17.410 2.740 -4.242 1.00 74.38 104 SER A O 1
ATOM 838 N N . LYS A 1 105 ? 17.226 1.688 -2.273 1.00 74.50 105 LYS A N 1
ATOM 839 C CA . LYS A 1 105 ? 16.705 2.860 -1.549 1.00 74.50 105 LYS A CA 1
ATOM 840 C C . LYS A 1 105 ? 17.625 4.091 -1.618 1.00 74.50 105 LYS A C 1
ATOM 842 O O . LYS A 1 105 ? 17.115 5.210 -1.604 1.00 74.50 105 LYS A O 1
ATOM 847 N N . ASN A 1 106 ? 18.936 3.868 -1.737 1.00 81.25 106 ASN A N 1
ATOM 848 C CA . ASN A 1 106 ? 19.981 4.893 -1.690 1.00 81.25 106 ASN A CA 1
ATOM 849 C C . ASN A 1 106 ? 20.599 5.184 -3.069 1.00 81.25 106 ASN A C 1
ATOM 851 O O . ASN A 1 106 ? 21.611 5.873 -3.140 1.00 81.25 106 ASN A O 1
ATOM 855 N N . ASP A 1 107 ? 20.039 4.640 -4.149 1.00 84.12 107 ASP A N 1
ATOM 856 C CA . ASP A 1 107 ? 20.576 4.805 -5.498 1.00 84.12 107 ASP A CA 1
ATOM 857 C C . ASP A 1 107 ? 19.597 5.594 -6.367 1.00 84.12 107 ASP A C 1
ATOM 859 O O . ASP A 1 107 ? 18.424 5.239 -6.466 1.00 84.12 107 ASP A O 1
ATOM 863 N N . ILE A 1 108 ? 20.093 6.666 -6.983 1.00 87.75 108 ILE A N 1
ATOM 864 C CA . ILE A 1 108 ? 19.354 7.510 -7.927 1.00 87.75 108 ILE A CA 1
ATOM 865 C C . ILE A 1 108 ? 20.060 7.586 -9.288 1.00 87.75 108 ILE A C 1
ATOM 867 O O . ILE A 1 108 ? 19.699 8.425 -10.101 1.00 87.75 108 ILE A O 1
ATOM 871 N N . SER A 1 109 ? 21.067 6.739 -9.539 1.00 87.00 109 SER A N 1
ATOM 872 C CA . SER A 1 109 ? 21.888 6.728 -10.764 1.00 87.00 109 SER A CA 1
ATOM 873 C C . SER A 1 109 ? 21.055 6.801 -12.040 1.00 87.00 109 SER A C 1
ATOM 875 O O . SER A 1 109 ? 21.318 7.637 -12.901 1.00 87.00 109 SER A O 1
ATOM 877 N N . ASP A 1 110 ? 19.991 6.003 -12.095 1.00 82.75 110 ASP A N 1
ATOM 878 C CA . ASP A 1 110 ? 19.046 5.945 -13.209 1.00 82.75 110 ASP A CA 1
ATOM 879 C C . ASP A 1 110 ? 18.351 7.311 -13.482 1.00 82.75 110 ASP A C 1
ATOM 881 O O . ASP A 1 110 ? 17.964 7.591 -14.611 1.00 82.75 110 ASP A O 1
ATOM 885 N N . TYR A 1 111 ? 18.271 8.218 -12.499 1.00 87.25 111 TYR A N 1
ATOM 886 C CA . TYR A 1 111 ? 17.613 9.532 -12.608 1.00 87.25 111 TYR A CA 1
ATOM 887 C C . TYR A 1 111 ? 18.540 10.728 -12.362 1.00 87.25 111 TYR A C 1
ATOM 889 O O . TYR A 1 111 ? 18.060 11.840 -12.128 1.00 87.25 111 TYR A O 1
ATOM 897 N N . GLN A 1 112 ? 19.862 10.535 -12.413 1.00 88.06 112 GLN A N 1
ATOM 898 C CA . GLN A 1 112 ? 20.834 11.597 -12.113 1.00 88.06 112 GLN A CA 1
ATOM 899 C C . GLN A 1 112 ? 20.746 12.812 -13.047 1.00 88.06 112 GLN A C 1
ATOM 901 O O . GLN A 1 112 ? 21.183 13.906 -12.695 1.00 88.06 112 GLN A O 1
ATOM 906 N N . THR A 1 113 ? 20.172 12.632 -14.237 1.00 88.50 113 THR A N 1
ATOM 907 C CA . THR A 1 113 ? 19.905 13.717 -15.189 1.00 88.50 113 THR A CA 1
ATOM 908 C C . THR A 1 113 ? 18.766 14.638 -14.744 1.00 88.50 113 THR A C 1
ATOM 910 O O . THR A 1 113 ? 18.692 15.770 -15.215 1.00 88.50 113 THR A O 1
ATOM 913 N N . VAL A 1 114 ? 17.899 14.171 -13.840 1.00 89.44 114 VAL A N 1
ATOM 914 C CA . VAL A 1 114 ? 16.746 14.909 -13.301 1.00 89.44 114 VAL A CA 1
ATOM 915 C C . VAL A 1 114 ? 17.034 15.405 -11.883 1.00 89.44 114 VAL A C 1
ATOM 917 O O . VAL A 1 114 ? 16.802 16.574 -11.587 1.00 89.44 114 VAL A O 1
ATOM 920 N N . TRP A 1 115 ? 17.589 14.546 -11.021 1.00 93.50 115 TRP A N 1
ATOM 921 C CA . TRP A 1 115 ? 17.924 14.871 -9.631 1.00 93.50 115 TRP A CA 1
ATOM 922 C C . TRP A 1 115 ? 19.396 14.608 -9.340 1.00 93.50 115 TRP A C 1
ATOM 924 O O . TRP A 1 115 ? 19.915 13.530 -9.611 1.00 93.50 115 TRP A O 1
ATOM 934 N N . ARG A 1 116 ? 20.069 15.561 -8.697 1.00 91.81 116 ARG A N 1
ATOM 935 C CA . ARG A 1 116 ? 21.498 15.470 -8.367 1.00 91.81 116 ARG A CA 1
ATOM 936 C C . ARG A 1 116 ? 21.769 14.528 -7.197 1.00 91.81 116 ARG A C 1
ATOM 938 O O . ARG A 1 116 ? 22.891 14.051 -7.051 1.00 91.81 116 ARG A O 1
ATOM 945 N N . SER A 1 117 ? 20.773 14.282 -6.344 1.00 92.38 117 SER A N 1
ATOM 946 C CA . SER A 1 117 ? 20.890 13.371 -5.203 1.00 92.38 117 SER A CA 1
ATOM 947 C C . SER A 1 117 ? 19.554 12.728 -4.815 1.00 92.38 117 SER A C 1
ATOM 949 O O . SER A 1 117 ? 18.478 13.164 -5.235 1.00 92.38 117 SER A O 1
ATOM 951 N N . VAL A 1 118 ? 19.620 11.689 -3.975 1.00 90.31 118 VAL A N 1
ATOM 952 C CA . VAL A 1 118 ? 18.439 11.015 -3.408 1.00 90.31 118 VAL A CA 1
ATOM 953 C C . VAL A 1 118 ? 17.604 11.986 -2.568 1.00 90.31 118 VAL A C 1
ATOM 955 O O . VAL A 1 118 ? 16.376 11.953 -2.612 1.00 90.31 118 VAL A O 1
ATOM 958 N N . GLU A 1 119 ? 18.257 12.879 -1.827 1.00 92.25 119 GLU A N 1
ATOM 959 C CA . GLU A 1 119 ? 17.604 13.901 -1.007 1.00 92.25 119 GLU A CA 1
ATOM 960 C C . GLU A 1 119 ? 16.831 14.899 -1.870 1.00 92.25 119 GLU A C 1
ATOM 962 O O . GLU A 1 119 ? 15.724 15.293 -1.506 1.00 92.25 119 GLU A O 1
ATOM 967 N N . GLU A 1 120 ? 17.388 15.297 -3.017 1.00 93.81 120 GLU A N 1
ATOM 968 C CA . GLU A 1 120 ? 16.699 16.173 -3.963 1.00 93.81 120 GLU A CA 1
ATOM 969 C C . GLU A 1 120 ? 15.458 15.493 -4.552 1.00 93.81 120 GLU A C 1
ATOM 971 O O . GLU A 1 120 ? 14.377 16.084 -4.512 1.00 93.81 120 GLU A O 1
ATOM 976 N N . TYR A 1 121 ? 15.589 14.234 -4.982 1.00 91.88 121 TYR A N 1
ATOM 977 C CA . TYR A 1 121 ? 14.462 13.412 -5.430 1.00 91.88 121 TYR A CA 1
ATOM 978 C C . TYR A 1 121 ? 13.363 13.330 -4.359 1.00 91.88 121 TYR A C 1
ATOM 980 O O . TYR A 1 121 ? 12.198 13.616 -4.631 1.00 91.88 121 TYR A O 1
ATOM 988 N N . HIS A 1 122 ? 13.716 13.007 -3.112 1.00 91.38 122 HIS A N 1
ATOM 989 C CA . HIS A 1 122 ? 12.749 12.924 -2.015 1.00 91.38 122 HIS A CA 1
ATOM 990 C C . HIS A 1 122 ? 12.070 14.268 -1.730 1.00 91.38 122 HIS A C 1
ATOM 992 O O . HIS A 1 122 ? 10.855 14.312 -1.527 1.00 91.38 122 HIS A O 1
ATOM 998 N N . ARG A 1 123 ? 12.833 15.365 -1.728 1.00 93.25 123 ARG A N 1
ATOM 999 C CA . ARG A 1 123 ? 12.314 16.714 -1.477 1.00 93.25 123 ARG A CA 1
ATOM 1000 C C . ARG A 1 123 ? 11.288 17.139 -2.524 1.00 93.25 123 ARG A C 1
ATOM 1002 O O . ARG A 1 123 ? 10.326 17.810 -2.162 1.00 93.25 123 ARG A O 1
ATOM 1009 N N . GLU A 1 124 ? 11.476 16.758 -3.783 1.00 92.44 124 GLU A N 1
ATOM 1010 C CA . GLU A 1 124 ? 10.521 17.070 -4.847 1.00 92.44 124 GLU A CA 1
ATOM 1011 C C . GLU A 1 124 ? 9.327 16.106 -4.872 1.00 92.44 124 GLU A C 1
ATOM 1013 O O . GLU A 1 124 ? 8.176 16.541 -4.952 1.00 92.44 124 GLU A O 1
ATOM 1018 N N . VAL A 1 125 ? 9.582 14.798 -4.804 1.00 89.31 125 VAL A N 1
ATOM 1019 C CA . VAL A 1 125 ? 8.566 13.780 -5.099 1.00 89.31 125 VAL A CA 1
ATOM 1020 C C . VAL A 1 125 ? 7.636 13.523 -3.923 1.00 89.31 125 VAL A C 1
ATOM 1022 O O . VAL A 1 125 ? 6.424 13.443 -4.122 1.00 89.31 125 VAL A O 1
ATOM 1025 N N . ILE A 1 126 ? 8.153 13.460 -2.693 1.00 90.62 126 ILE A N 1
ATOM 1026 C CA . ILE A 1 126 ? 7.335 13.122 -1.519 1.00 90.62 126 ILE A CA 1
ATOM 1027 C C . ILE A 1 126 ? 6.157 14.096 -1.330 1.00 90.62 126 ILE A C 1
ATOM 1029 O O . ILE A 1 126 ? 5.039 13.614 -1.151 1.00 90.62 126 ILE A O 1
ATOM 1033 N N . PRO A 1 127 ? 6.328 15.437 -1.374 1.00 90.81 127 PRO A N 1
ATOM 1034 C CA . PRO A 1 127 ? 5.202 16.358 -1.205 1.00 90.81 127 PRO A CA 1
ATOM 1035 C C . PRO A 1 127 ? 4.121 16.194 -2.277 1.00 90.81 127 PRO A C 1
ATOM 1037 O O . PRO A 1 127 ? 2.938 16.202 -1.950 1.00 90.81 127 PRO A O 1
ATOM 1040 N N . ARG A 1 128 ? 4.515 15.999 -3.543 1.00 90.56 128 ARG A N 1
ATOM 1041 C CA . ARG A 1 128 ? 3.573 15.826 -4.660 1.00 90.56 128 ARG A CA 1
ATOM 1042 C C . ARG A 1 128 ? 2.797 14.518 -4.543 1.00 90.56 128 ARG A C 1
ATOM 1044 O O . ARG A 1 128 ? 1.588 14.500 -4.747 1.00 90.56 128 ARG A O 1
ATOM 1051 N N . ARG A 1 129 ? 3.477 13.432 -4.169 1.00 87.62 129 ARG A N 1
ATOM 1052 C CA . ARG A 1 129 ? 2.838 12.126 -3.952 1.00 87.62 129 ARG A CA 1
ATOM 1053 C C . ARG A 1 129 ? 1.919 12.135 -2.744 1.00 87.62 129 ARG A C 1
ATOM 1055 O O . ARG A 1 129 ? 0.831 11.582 -2.814 1.00 87.62 129 ARG A O 1
ATOM 1062 N N . PHE A 1 130 ? 2.311 12.813 -1.671 1.00 89.44 130 PHE A N 1
ATOM 1063 C CA . PHE A 1 130 ? 1.433 12.999 -0.524 1.00 89.44 130 PHE A CA 1
ATOM 1064 C C . PHE A 1 130 ? 0.168 13.787 -0.898 1.00 89.44 130 PHE A C 1
ATOM 1066 O O . PHE A 1 130 ? -0.921 13.325 -0.584 1.00 89.44 130 PHE A O 1
ATOM 1073 N N . ALA A 1 131 ? 0.291 14.888 -1.650 1.00 88.94 131 ALA A N 1
ATOM 1074 C CA . ALA A 1 131 ? -0.863 15.649 -2.139 1.00 88.94 131 ALA A CA 1
ATOM 1075 C C . ALA A 1 131 ? -1.819 14.799 -2.994 1.00 88.94 131 ALA A C 1
ATOM 1077 O O . ALA A 1 131 ? -3.033 14.884 -2.836 1.00 88.94 131 ALA A O 1
ATOM 1078 N N . LEU A 1 132 ? -1.277 13.923 -3.846 1.00 87.62 132 LEU A N 1
ATOM 1079 C CA . LEU A 1 132 ? -2.075 12.982 -4.634 1.00 87.62 132 LEU A CA 1
ATOM 1080 C C . LEU A 1 132 ? -2.846 11.984 -3.756 1.00 87.62 132 LEU A C 1
ATOM 1082 O O . LEU A 1 132 ? -4.018 11.703 -4.011 1.00 87.62 132 LEU A O 1
ATOM 1086 N N . ILE A 1 133 ? -2.191 11.462 -2.713 1.00 87.56 133 ILE A N 1
ATOM 1087 C CA . ILE A 1 133 ? -2.819 10.563 -1.737 1.00 87.56 133 ILE A CA 1
ATOM 1088 C C . ILE A 1 133 ? -3.959 11.269 -1.015 1.00 87.56 133 ILE A C 1
ATOM 1090 O O . ILE A 1 133 ? -5.039 10.700 -0.894 1.00 87.56 133 ILE A O 1
ATOM 1094 N N . GLN A 1 134 ? -3.738 12.508 -0.584 1.00 87.12 134 GLN A N 1
ATOM 1095 C CA . GLN A 1 134 ? -4.759 13.319 0.074 1.00 87.12 134 GLN A CA 1
ATOM 1096 C C . GLN A 1 134 ? -5.976 13.525 -0.829 1.00 87.12 134 GLN A C 1
ATOM 1098 O O . GLN A 1 134 ? -7.073 13.137 -0.437 1.00 87.12 134 GLN A O 1
ATOM 1103 N N . GLY A 1 135 ? -5.769 14.018 -2.055 1.00 87.12 135 GLY A N 1
ATOM 1104 C CA . GLY A 1 135 ? -6.859 14.236 -3.009 1.00 87.12 135 GLY A CA 1
ATOM 1105 C C . GLY A 1 135 ? -7.629 12.952 -3.318 1.00 87.12 135 GLY A C 1
ATOM 1106 O O . GLY A 1 135 ? -8.853 12.943 -3.299 1.00 87.12 135 GLY A O 1
ATOM 1107 N N . THR A 1 136 ? -6.932 11.820 -3.471 1.00 86.69 136 THR A N 1
ATOM 1108 C CA . THR A 1 136 ? -7.600 10.527 -3.698 1.00 86.69 136 THR A CA 1
ATOM 1109 C C . THR A 1 136 ? -8.510 10.143 -2.529 1.00 86.69 136 THR A C 1
ATOM 1111 O O . THR A 1 136 ? -9.607 9.637 -2.750 1.00 86.69 136 THR A O 1
ATOM 1114 N N . LEU A 1 137 ? -8.079 10.361 -1.286 1.00 86.38 137 LEU A N 1
ATOM 1115 C CA . LEU A 1 137 ? -8.893 10.043 -0.110 1.00 86.38 137 LEU A CA 1
ATOM 1116 C C . LEU A 1 137 ? -10.120 10.947 0.007 1.00 86.38 137 LEU A C 1
ATOM 1118 O O . LEU A 1 137 ? -11.189 10.476 0.394 1.00 86.38 137 LEU A O 1
ATOM 1122 N N . GLU A 1 138 ? -9.964 12.222 -0.336 1.00 85.12 138 GLU A N 1
ATOM 1123 C CA . GLU A 1 138 ? -11.040 13.211 -0.321 1.00 85.12 138 GLU A CA 1
ATOM 1124 C C . GLU A 1 138 ? -12.075 12.945 -1.425 1.00 85.12 138 GLU A C 1
ATOM 1126 O O . GLU A 1 138 ? -13.273 13.022 -1.163 1.00 85.12 138 GLU A O 1
ATOM 1131 N N . GLU A 1 139 ? -11.633 12.554 -2.622 1.00 85.06 139 GLU A N 1
ATOM 1132 C CA . GLU A 1 139 ? -12.498 12.301 -3.783 1.00 85.06 139 GLU A CA 1
ATOM 1133 C C . GLU A 1 139 ? -13.220 10.945 -3.739 1.00 85.06 139 GLU A C 1
ATOM 1135 O O . GLU A 1 139 ? -14.316 10.815 -4.282 1.00 85.06 139 GLU A O 1
ATOM 1140 N N . ASN A 1 140 ? -12.634 9.920 -3.109 1.00 84.75 140 ASN A N 1
ATOM 1141 C CA . ASN A 1 140 ? -13.178 8.558 -3.134 1.00 84.75 140 ASN A CA 1
ATOM 1142 C C . ASN A 1 140 ? -13.862 8.218 -1.810 1.00 84.75 140 ASN A C 1
ATOM 1144 O O . ASN A 1 140 ? -13.178 7.870 -0.844 1.00 84.75 140 ASN A O 1
ATOM 1148 N N . SER A 1 141 ? -15.201 8.277 -1.784 1.00 86.62 141 SER A N 1
ATOM 1149 C CA . SER A 1 141 ? -16.055 8.043 -0.602 1.00 86.62 141 SER A CA 1
ATOM 1150 C C . SER A 1 141 ? -15.925 6.657 0.023 1.00 86.62 141 SER A C 1
ATOM 1152 O O . SER A 1 141 ? -16.167 6.512 1.218 1.00 86.62 141 SER A O 1
ATOM 1154 N N . ASP A 1 142 ? -15.506 5.671 -0.761 1.00 88.31 142 ASP A N 1
ATOM 1155 C CA . ASP A 1 142 ? -15.583 4.255 -0.383 1.00 88.31 142 ASP A CA 1
ATOM 1156 C C . ASP A 1 142 ? -14.344 3.776 0.392 1.00 88.31 142 ASP A C 1
ATOM 1158 O O . ASP A 1 142 ? -14.254 2.629 0.819 1.00 88.31 142 ASP A O 1
ATOM 1162 N N . ILE A 1 143 ? -13.348 4.650 0.572 1.00 90.06 143 ILE A N 1
ATOM 1163 C CA . ILE A 1 143 ? -12.138 4.322 1.332 1.00 90.06 143 ILE A CA 1
ATOM 1164 C C . ILE A 1 143 ? -12.420 4.427 2.834 1.00 90.06 143 ILE A C 1
ATOM 1166 O O . ILE A 1 143 ? -12.499 5.528 3.374 1.00 90.06 143 ILE A O 1
ATOM 1170 N N . ASP A 1 144 ? -12.490 3.297 3.527 1.00 92.06 144 ASP A N 1
ATOM 1171 C CA . ASP A 1 144 ? -12.738 3.282 4.976 1.00 92.06 144 ASP A CA 1
ATOM 1172 C C . ASP A 1 144 ? -11.478 3.115 5.827 1.00 92.06 144 ASP A C 1
ATOM 1174 O O . ASP A 1 144 ? -11.446 3.553 6.979 1.00 92.06 144 ASP A O 1
ATOM 1178 N N . LEU A 1 145 ? -10.429 2.499 5.277 1.00 93.31 145 LEU A N 1
ATOM 1179 C CA . LEU A 1 145 ? -9.198 2.175 5.992 1.00 93.31 145 LEU A CA 1
ATOM 1180 C C . LEU A 1 145 ? -7.969 2.452 5.126 1.00 93.31 145 LEU A C 1
ATOM 1182 O O . LEU A 1 145 ? -7.839 1.950 4.013 1.00 93.31 145 LEU A O 1
ATOM 1186 N N . VAL A 1 146 ? -7.020 3.190 5.690 1.00 92.94 146 VAL A N 1
ATOM 1187 C CA . VAL A 1 146 ? -5.679 3.386 5.144 1.00 92.94 146 VAL A CA 1
ATOM 1188 C C . VAL A 1 146 ? -4.683 2.680 6.053 1.00 92.94 146 VAL A C 1
ATOM 1190 O O . VAL A 1 146 ? -4.620 2.954 7.250 1.00 92.94 146 VAL A O 1
ATOM 1193 N N . VAL A 1 147 ? -3.879 1.786 5.480 1.00 92.56 147 VAL A N 1
ATOM 1194 C CA . VAL A 1 147 ? -2.805 1.087 6.192 1.00 92.56 147 VAL A CA 1
ATOM 1195 C C . VAL A 1 147 ? -1.464 1.639 5.737 1.00 92.56 147 VAL A C 1
ATOM 1197 O O . VAL A 1 147 ? -1.098 1.519 4.571 1.00 92.56 147 VAL A O 1
ATOM 1200 N N . SER A 1 148 ? -0.720 2.233 6.666 1.00 91.50 148 SER A N 1
ATOM 1201 C CA . SER A 1 148 ? 0.603 2.791 6.415 1.00 91.50 148 SER A CA 1
ATOM 1202 C C . SER A 1 148 ? 1.652 2.069 7.244 1.00 91.50 148 SER A C 1
ATOM 1204 O O . SER A 1 148 ? 1.625 2.097 8.475 1.00 91.50 148 SER A O 1
ATOM 1206 N N . TYR A 1 149 ? 2.610 1.463 6.549 1.00 86.75 149 TYR A N 1
ATOM 1207 C CA . TYR A 1 149 ? 3.807 0.881 7.152 1.00 86.75 149 TYR A CA 1
ATOM 1208 C C . TYR A 1 149 ? 5.088 1.680 6.889 1.00 86.75 149 TYR A C 1
ATOM 1210 O O . TYR A 1 149 ? 6.182 1.273 7.285 1.00 86.75 149 TYR A O 1
ATOM 1218 N N . GLU A 1 150 ? 4.972 2.809 6.189 1.00 85.50 150 GLU A N 1
ATOM 1219 C CA . GLU A 1 150 ? 6.085 3.707 5.904 1.00 85.50 150 GLU A CA 1
ATOM 1220 C C . GLU A 1 150 ? 6.053 4.865 6.911 1.00 85.50 150 GLU A C 1
ATOM 1222 O O . GLU A 1 150 ? 5.014 5.490 7.145 1.00 85.50 150 GLU A O 1
ATOM 1227 N N . HIS A 1 151 ? 7.182 5.110 7.573 1.00 84.56 151 HIS A N 1
ATOM 1228 C CA . HIS A 1 151 ? 7.257 6.042 8.695 1.00 84.56 151 HIS A CA 1
ATOM 1229 C C . HIS A 1 151 ? 7.040 7.489 8.251 1.00 84.56 151 HIS A C 1
ATOM 1231 O O . HIS A 1 151 ? 6.265 8.206 8.879 1.00 84.56 151 HIS A O 1
ATOM 1237 N N . ILE A 1 152 ? 7.666 7.910 7.147 1.00 86.56 152 ILE A N 1
ATOM 1238 C CA . ILE A 1 152 ? 7.577 9.291 6.654 1.00 86.56 152 ILE A CA 1
ATOM 1239 C C . ILE A 1 152 ? 6.137 9.614 6.235 1.00 86.56 152 ILE A C 1
ATOM 1241 O O . ILE A 1 152 ? 5.627 10.692 6.551 1.00 86.56 152 ILE A O 1
ATOM 1245 N N . LEU A 1 153 ? 5.462 8.685 5.554 1.00 85.94 153 LEU A N 1
ATOM 1246 C CA . LEU A 1 153 ? 4.048 8.790 5.214 1.00 85.94 153 LEU A CA 1
ATOM 1247 C C . LEU A 1 153 ? 3.211 8.911 6.483 1.00 85.94 153 LEU A C 1
ATOM 1249 O O . LEU A 1 153 ? 2.388 9.816 6.570 1.00 85.94 153 LEU A O 1
ATOM 1253 N N . SER A 1 154 ? 3.459 8.053 7.474 1.00 90.19 154 SER A N 1
ATOM 1254 C CA . SER A 1 154 ? 2.709 8.045 8.732 1.00 90.19 154 SER A CA 1
ATOM 1255 C C . SER A 1 154 ? 2.825 9.361 9.494 1.00 90.19 154 SER A C 1
ATOM 1257 O O . SER A 1 154 ? 1.811 9.935 9.887 1.00 90.19 154 SER A O 1
ATOM 1259 N N . GLU A 1 155 ? 4.036 9.899 9.633 1.00 90.12 155 GLU A N 1
ATOM 1260 C CA . GLU A 1 155 ? 4.269 11.199 10.265 1.00 90.12 155 GLU A CA 1
ATOM 1261 C C . GLU A 1 155 ? 3.581 12.339 9.512 1.00 90.12 155 GLU A C 1
ATOM 1263 O O . GLU A 1 155 ? 2.965 13.210 10.128 1.00 90.12 155 GLU A O 1
ATOM 1268 N N . LYS A 1 156 ? 3.657 12.344 8.174 1.00 89.06 156 LYS A N 1
ATOM 1269 C CA . LYS A 1 156 ? 2.980 13.353 7.347 1.00 89.06 156 LYS A CA 1
ATOM 1270 C C . LYS A 1 156 ? 1.468 13.269 7.486 1.00 89.06 156 LYS A C 1
ATOM 1272 O O . LYS A 1 156 ? 0.823 14.306 7.626 1.00 89.06 156 LYS A O 1
ATOM 1277 N N . PHE A 1 157 ? 0.928 12.054 7.494 1.00 88.31 157 PHE A N 1
ATOM 1278 C CA . PHE A 1 157 ? -0.496 11.802 7.651 1.00 88.31 157 PHE A CA 1
ATOM 1279 C C . PHE A 1 157 ? -0.989 12.299 9.009 1.00 88.31 157 PHE A C 1
ATOM 1281 O O . PHE A 1 157 ? -1.909 13.108 9.063 1.00 88.31 157 PHE A O 1
ATOM 1288 N N . ILE A 1 158 ? -0.318 11.913 10.099 1.00 87.19 158 ILE A N 1
ATOM 1289 C CA . ILE A 1 158 ? -0.652 12.365 11.456 1.00 87.19 158 ILE A CA 1
ATOM 1290 C C . ILE A 1 158 ? -0.489 13.882 11.582 1.00 87.19 158 ILE A C 1
ATOM 1292 O O . ILE A 1 158 ? -1.338 14.542 12.168 1.00 87.19 158 ILE A O 1
ATOM 1296 N N . LYS A 1 159 ? 0.564 14.480 11.019 1.00 88.25 159 LYS A N 1
ATOM 1297 C CA . LYS A 1 159 ? 0.756 15.935 11.091 1.00 88.25 159 LYS A CA 1
ATOM 1298 C C . LYS A 1 159 ? -0.348 16.702 10.363 1.00 88.25 159 LYS A C 1
ATOM 1300 O O . LYS A 1 159 ? -0.773 17.746 10.849 1.00 88.25 159 LYS A O 1
ATOM 1305 N N . TYR A 1 160 ? -0.772 16.215 9.200 1.00 85.69 160 TYR A N 1
ATOM 1306 C CA . TYR A 1 160 ? -1.778 16.885 8.381 1.00 85.69 160 TYR A CA 1
ATOM 1307 C C . TYR A 1 160 ? -3.195 16.658 8.917 1.00 85.69 160 TYR A C 1
ATOM 1309 O O . TYR A 1 160 ? -3.938 17.607 9.149 1.00 85.69 160 TYR A O 1
ATOM 1317 N N . PHE A 1 161 ? -3.557 15.399 9.155 1.00 83.25 161 PHE A N 1
ATOM 1318 C CA . PHE A 1 161 ? -4.910 15.001 9.531 1.00 83.25 161 PHE A CA 1
ATOM 1319 C C . PHE A 1 161 ? -5.125 14.871 11.039 1.00 83.25 161 PHE A C 1
ATOM 1321 O O . PHE A 1 161 ? -6.265 14.894 11.492 1.00 83.25 161 PHE A O 1
ATOM 1328 N N . GLY A 1 162 ? -4.067 14.745 11.841 1.00 74.81 162 GLY A N 1
ATOM 1329 C CA . GLY A 1 162 ? -4.171 14.435 13.271 1.00 74.81 162 GLY A CA 1
ATOM 1330 C C . GLY A 1 162 ? -4.849 15.520 14.102 1.00 74.81 162 GLY A C 1
ATOM 1331 O O . GLY A 1 162 ? -5.413 15.208 15.142 1.00 74.81 162 GLY A O 1
ATOM 1332 N N . GLN A 1 163 ? -4.889 16.770 13.628 1.00 81.31 163 GLN A N 1
ATOM 1333 C CA . GLN A 1 163 ? -5.708 17.816 14.260 1.00 81.31 163 GLN A CA 1
ATOM 1334 C C . GLN A 1 163 ? -7.217 17.571 14.098 1.00 81.31 163 GLN A C 1
ATOM 1336 O O . GLN A 1 163 ? -8.015 18.076 14.881 1.00 81.31 163 GLN A O 1
ATOM 1341 N N . ARG A 1 164 ? -7.608 16.802 13.077 1.00 85.44 164 ARG A N 1
ATOM 1342 C CA . ARG A 1 164 ? -8.988 16.417 12.755 1.00 85.44 164 ARG A CA 1
ATOM 1343 C C . ARG A 1 164 ? -9.273 14.962 13.144 1.00 85.44 164 ARG A C 1
ATOM 1345 O O . ARG A 1 164 ? -10.276 14.398 12.719 1.00 85.44 164 ARG A O 1
ATOM 1352 N N . GLY A 1 165 ? -8.388 14.332 13.911 1.00 86.88 165 GLY A N 1
ATOM 1353 C CA . GLY A 1 165 ? -8.470 12.917 14.240 1.00 86.88 165 GLY A CA 1
ATOM 1354 C C . GLY A 1 165 ? -8.387 12.635 15.731 1.00 86.88 165 GLY A C 1
ATOM 1355 O O . GLY A 1 165 ? -8.136 13.519 16.548 1.00 86.88 165 GLY A O 1
ATOM 1356 N N . SER A 1 166 ? -8.594 11.373 16.084 1.00 91.44 166 SER A N 1
ATOM 1357 C CA . SER A 1 166 ? -8.385 10.864 17.436 1.00 91.44 166 SER A CA 1
ATOM 1358 C C . SER A 1 166 ? -7.765 9.473 17.388 1.00 91.44 166 SER A C 1
ATOM 1360 O O . SER A 1 166 ? -7.981 8.711 16.447 1.00 91.44 166 SER A O 1
ATOM 1362 N N . LEU A 1 167 ? -6.951 9.140 18.389 1.00 93.94 167 LEU A N 1
ATOM 1363 C CA . LEU A 1 167 ? -6.447 7.780 18.549 1.00 93.94 167 LEU A CA 1
ATOM 1364 C C . LEU A 1 167 ? -7.604 6.891 19.021 1.00 93.94 167 LEU A C 1
ATOM 1366 O O . LEU A 1 167 ? -8.111 7.087 20.122 1.00 93.94 167 LEU A O 1
ATOM 1370 N N . LEU A 1 168 ? -7.993 5.908 18.209 1.00 95.06 168 LEU A N 1
ATOM 1371 C CA . LEU A 1 168 ? -9.014 4.925 18.575 1.00 95.06 168 LEU A CA 1
ATOM 1372 C C . LEU A 1 168 ? -8.418 3.809 19.425 1.00 95.06 168 LEU A C 1
ATOM 1374 O O . LEU A 1 168 ? -9.020 3.359 20.398 1.00 95.06 168 LEU A O 1
ATOM 1378 N N . LYS A 1 169 ? -7.234 3.331 19.034 1.00 95.75 169 LYS A N 1
ATOM 1379 C CA . LYS A 1 169 ? -6.599 2.183 19.674 1.00 95.75 169 LYS A CA 1
ATOM 1380 C C . LYS A 1 169 ? -5.104 2.175 19.437 1.00 95.75 169 LYS A C 1
ATOM 1382 O O . LYS A 1 169 ? -4.649 2.463 18.337 1.00 95.75 169 LYS A O 1
ATOM 1387 N N . ALA A 1 170 ? -4.348 1.768 20.445 1.00 95.62 170 ALA A N 1
ATOM 1388 C CA . ALA A 1 170 ? -2.937 1.444 20.308 1.00 95.62 170 ALA A CA 1
ATOM 1389 C C . ALA A 1 170 ? -2.676 0.083 20.946 1.00 95.62 170 ALA A C 1
ATOM 1391 O O . ALA A 1 170 ? -3.283 -0.264 21.962 1.00 95.62 170 ALA A O 1
ATOM 1392 N N . TRP A 1 171 ? -1.795 -0.699 20.338 1.00 95.00 171 TRP A N 1
ATOM 1393 C CA . TRP A 1 171 ? -1.376 -1.985 20.881 1.00 95.00 171 TRP A CA 1
ATOM 1394 C C . TRP A 1 171 ? 0.051 -2.299 20.458 1.00 95.00 171 TRP A C 1
ATOM 1396 O O . TRP A 1 171 ? 0.593 -1.710 19.524 1.00 95.00 171 TRP A O 1
ATOM 1406 N N . ASN A 1 172 ? 0.650 -3.257 21.155 1.00 92.50 172 ASN A N 1
ATOM 1407 C CA . ASN A 1 172 ? 1.966 -3.774 20.823 1.00 92.50 172 ASN A CA 1
ATOM 1408 C C . ASN A 1 172 ? 1.846 -5.242 20.418 1.00 92.50 172 ASN A C 1
ATOM 1410 O O . ASN A 1 172 ? 1.059 -5.994 20.995 1.00 92.50 172 ASN A O 1
ATOM 1414 N N . TYR A 1 173 ? 2.668 -5.651 19.459 1.00 89.19 173 TYR A N 1
ATOM 1415 C CA . TYR A 1 173 ? 2.942 -7.051 19.168 1.00 89.19 173 TYR A CA 1
ATOM 1416 C C . TYR A 1 173 ? 4.452 -7.248 19.238 1.00 89.19 173 TYR A C 1
ATOM 1418 O O . TYR A 1 173 ? 5.202 -6.716 18.419 1.00 89.19 173 TYR A O 1
ATOM 1426 N N . ARG A 1 174 ? 4.909 -8.007 20.240 1.00 88.50 174 ARG A N 1
ATOM 1427 C CA . ARG A 1 174 ? 6.338 -8.117 20.578 1.00 88.50 174 ARG A CA 1
ATOM 1428 C C . ARG A 1 174 ? 6.935 -6.716 20.806 1.00 88.50 174 ARG A C 1
ATOM 1430 O O . ARG A 1 174 ? 6.431 -5.985 21.651 1.00 88.50 174 ARG A O 1
ATOM 1437 N N . SER A 1 175 ? 7.990 -6.356 20.079 1.00 87.62 175 SER A N 1
ATOM 1438 C CA . SER A 1 175 ? 8.666 -5.056 20.154 1.00 87.62 175 SER A CA 1
ATOM 1439 C C . SER A 1 175 ? 8.112 -4.004 19.190 1.00 87.62 175 SER A C 1
ATOM 1441 O O . SER A 1 175 ? 8.685 -2.924 19.099 1.00 87.62 175 SER A O 1
ATOM 1443 N N . GLU A 1 176 ? 7.063 -4.316 18.429 1.00 89.56 176 GLU A N 1
ATOM 1444 C CA . GLU A 1 176 ? 6.517 -3.416 17.415 1.00 89.56 176 GLU A CA 1
ATOM 1445 C C . GLU A 1 176 ? 5.184 -2.812 17.880 1.00 89.56 176 GLU A C 1
ATOM 1447 O O . GLU A 1 176 ? 4.372 -3.478 18.532 1.00 89.56 176 GLU A O 1
ATOM 1452 N N . SER A 1 177 ? 4.957 -1.548 17.523 1.00 90.81 177 SER A N 1
ATOM 1453 C CA . SER A 1 177 ? 3.799 -0.764 17.960 1.00 90.81 177 SER A CA 1
ATOM 1454 C C . SER A 1 177 ? 2.851 -0.471 16.811 1.00 90.81 177 SER A C 1
ATOM 1456 O O . SER A 1 177 ? 3.264 -0.168 15.694 1.00 90.81 177 SER A O 1
ATOM 1458 N N . TYR A 1 178 ? 1.566 -0.526 17.120 1.00 93.62 178 TYR A N 1
ATOM 1459 C CA . TYR A 1 178 ? 0.475 -0.247 16.207 1.00 93.62 178 TYR A CA 1
ATOM 1460 C C . TYR A 1 178 ? -0.376 0.868 16.798 1.00 93.62 178 TYR A C 1
ATOM 1462 O O . TYR A 1 178 ? -0.616 0.904 18.010 1.00 93.62 178 TYR A O 1
ATOM 1470 N N . ALA A 1 179 ? -0.871 1.747 15.936 1.00 94.19 179 ALA A N 1
ATOM 1471 C CA . ALA A 1 179 ? -1.838 2.760 16.323 1.00 94.19 179 ALA A CA 1
ATOM 1472 C C . ALA A 1 179 ? -2.883 2.937 15.222 1.00 94.19 179 ALA A C 1
ATOM 1474 O O . ALA A 1 179 ? -2.558 3.096 14.047 1.00 94.19 179 ALA A O 1
ATOM 1475 N N . LEU A 1 180 ? -4.145 2.866 15.628 1.00 95.44 180 LEU A N 1
ATOM 1476 C CA . LEU A 1 180 ? -5.318 3.059 14.798 1.00 95.44 180 LEU A CA 1
ATOM 1477 C C . LEU A 1 180 ? -5.957 4.390 15.174 1.00 95.44 180 LEU A C 1
ATOM 1479 O O . LEU A 1 180 ? -6.344 4.602 16.326 1.00 95.44 180 LEU A O 1
ATOM 1483 N N . TYR A 1 181 ? -6.085 5.263 14.190 1.00 94.50 181 TYR A N 1
ATOM 1484 C CA . TYR A 1 181 ? -6.665 6.588 14.328 1.00 94.50 181 TYR A CA 1
ATOM 1485 C C . TYR A 1 181 ? -7.995 6.660 13.579 1.00 94.50 181 TYR A C 1
ATOM 1487 O O . TYR A 1 181 ? -8.138 6.074 12.507 1.00 94.50 181 TYR A O 1
ATOM 1495 N N . GLU A 1 182 ? -8.946 7.414 14.119 1.00 94.44 182 GLU A N 1
ATOM 1496 C CA . GLU A 1 182 ? -10.028 8.008 13.341 1.00 94.44 182 GLU A CA 1
ATOM 1497 C C . GLU A 1 182 ? -9.511 9.324 12.777 1.00 94.44 182 GLU A C 1
ATOM 1499 O O . GLU A 1 182 ? -8.913 10.118 13.505 1.00 94.44 182 GLU A O 1
ATOM 1504 N N . ILE A 1 183 ? -9.767 9.576 11.501 1.00 92.50 183 ILE A N 1
ATOM 1505 C CA . ILE A 1 183 ? -9.427 10.826 10.838 1.00 92.50 183 ILE A CA 1
ATOM 1506 C C . ILE A 1 183 ? -10.671 11.378 10.168 1.00 92.50 183 ILE A C 1
ATOM 1508 O O . ILE A 1 183 ? -11.264 10.717 9.320 1.00 92.50 183 ILE A O 1
ATOM 1512 N N . ARG A 1 184 ? -11.041 12.609 10.525 1.00 90.56 184 ARG A N 1
ATOM 1513 C CA . ARG A 1 184 ? -12.150 13.323 9.893 1.00 90.56 184 ARG A CA 1
ATOM 1514 C C . ARG A 1 184 ? -11.632 14.097 8.689 1.00 90.56 184 ARG A C 1
ATOM 1516 O O . ARG A 1 184 ? -10.829 15.024 8.821 1.00 90.56 184 ARG A O 1
ATOM 1523 N N . LEU A 1 185 ? -12.092 13.684 7.518 1.00 87.81 185 LEU A N 1
ATOM 1524 C CA . LEU A 1 185 ? -11.885 14.367 6.252 1.00 87.81 185 LEU A CA 1
ATOM 1525 C C . LEU A 1 185 ? -12.821 15.578 6.135 1.00 87.81 185 LEU A C 1
ATOM 1527 O O . LEU A 1 185 ? -13.734 15.787 6.944 1.00 87.81 185 LEU A O 1
ATOM 1531 N N . GLU A 1 186 ? -12.589 16.393 5.111 1.00 79.62 186 GLU A N 1
ATOM 1532 C CA . GLU A 1 186 ? -13.498 17.488 4.774 1.00 79.62 186 GLU A CA 1
ATOM 1533 C C . GLU A 1 186 ? -14.885 16.940 4.406 1.00 79.62 186 GLU A C 1
ATOM 1535 O O . GLU A 1 186 ? -15.022 15.836 3.883 1.00 79.62 186 GLU A O 1
ATOM 1540 N N . GLY A 1 187 ? -15.942 17.665 4.780 1.00 79.31 187 GLY A N 1
ATOM 1541 C CA . GLY A 1 187 ? -17.322 17.181 4.642 1.00 79.31 187 GLY A CA 1
ATOM 1542 C C . GLY A 1 187 ? -17.804 16.246 5.761 1.00 79.31 187 GLY A C 1
ATOM 1543 O O . GLY A 1 187 ? -18.938 15.784 5.710 1.00 79.31 187 GLY A O 1
ATOM 1544 N N . GLY A 1 188 ? -16.992 15.996 6.798 1.00 83.62 188 GLY A N 1
ATOM 1545 C CA . GLY A 1 188 ? -17.417 15.274 8.008 1.00 83.62 188 GLY A CA 1
ATOM 1546 C C . GLY A 1 188 ? -17.341 13.748 7.916 1.00 83.62 188 GLY A C 1
ATOM 1547 O O . GLY A 1 188 ? -17.736 13.064 8.858 1.00 83.62 188 GLY A O 1
ATOM 1548 N N . ARG A 1 189 ? -16.809 13.209 6.814 1.00 89.94 189 ARG A N 1
ATOM 1549 C CA . ARG A 1 189 ? -16.530 11.778 6.651 1.00 89.94 189 ARG A CA 1
ATOM 1550 C C . ARG A 1 189 ? -15.350 11.356 7.526 1.00 89.94 189 ARG A C 1
ATOM 1552 O O . ARG A 1 189 ? -14.314 12.016 7.520 1.00 89.94 189 ARG A O 1
ATOM 1559 N N . SER A 1 190 ? -15.482 10.231 8.222 1.00 91.81 190 SER A N 1
ATOM 1560 C CA . SER A 1 190 ? -14.388 9.617 8.982 1.00 91.81 190 SER A CA 1
ATOM 1561 C C . SER A 1 190 ? -13.771 8.451 8.213 1.00 91.81 190 SER A C 1
ATOM 1563 O O . SER A 1 190 ? -14.491 7.585 7.725 1.00 91.81 190 SER A O 1
ATOM 1565 N N . ILE A 1 191 ? -12.441 8.384 8.186 1.00 93.44 191 ILE A N 1
ATOM 1566 C CA . ILE A 1 191 ? -11.674 7.217 7.735 1.00 93.44 191 ILE A CA 1
ATOM 1567 C C . ILE A 1 191 ? -10.813 6.683 8.878 1.00 93.44 191 ILE A C 1
ATOM 1569 O O . ILE A 1 191 ? -10.480 7.407 9.821 1.00 93.44 191 ILE A O 1
ATOM 1573 N N . ARG A 1 192 ? -10.431 5.409 8.801 1.00 94.56 192 ARG A N 1
ATOM 1574 C CA . ARG A 1 192 ? -9.496 4.787 9.737 1.00 94.56 192 ARG A CA 1
ATOM 1575 C C . ARG A 1 192 ? -8.093 4.849 9.157 1.00 94.56 192 ARG A C 1
ATOM 1577 O O . ARG A 1 192 ? -7.887 4.599 7.973 1.00 94.56 192 ARG A O 1
ATOM 1584 N N . PHE A 1 193 ? -7.115 5.147 9.999 1.00 94.38 193 PHE A N 1
ATOM 1585 C CA . PHE A 1 193 ? -5.709 5.169 9.617 1.00 94.38 193 PHE A CA 1
ATOM 1586 C C . PHE A 1 193 ? -4.900 4.301 10.566 1.00 94.38 193 PHE A C 1
ATOM 1588 O O . PHE A 1 193 ? -4.785 4.604 11.752 1.00 94.38 193 PHE A O 1
ATOM 1595 N N . LEU A 1 194 ? -4.357 3.207 10.045 1.00 94.12 194 LEU A N 1
ATOM 1596 C CA . LEU A 1 194 ? -3.479 2.312 10.775 1.00 94.12 194 LEU A CA 1
ATOM 1597 C C . LEU A 1 194 ? -2.026 2.678 10.484 1.00 94.12 194 LEU A C 1
ATOM 1599 O O . LEU A 1 194 ? -1.549 2.480 9.367 1.00 94.12 194 LEU A O 1
ATOM 1603 N N . THR A 1 195 ? -1.298 3.113 11.508 1.00 93.06 195 THR A N 1
ATOM 1604 C CA . THR A 1 195 ? 0.165 3.067 11.496 1.00 93.06 195 THR A CA 1
ATOM 1605 C C . THR A 1 195 ? 0.620 1.723 12.024 1.00 93.06 195 THR A C 1
ATOM 1607 O O . THR A 1 195 ? 0.247 1.323 13.133 1.00 93.06 195 THR A O 1
ATOM 1610 N N . THR A 1 196 ? 1.434 1.030 11.245 1.00 90.19 196 THR A N 1
ATOM 1611 C CA . THR A 1 196 ? 1.892 -0.315 11.570 1.00 90.19 196 THR A CA 1
ATOM 1612 C C . THR A 1 196 ? 3.368 -0.489 11.206 1.00 90.19 196 THR A C 1
ATOM 1614 O O . THR A 1 196 ? 3.866 0.189 10.313 1.00 90.19 196 THR A O 1
ATOM 1617 N N . PRO A 1 197 ? 4.126 -1.353 11.892 1.00 84.75 197 PRO A N 1
ATOM 1618 C CA . PRO A 1 197 ? 5.434 -1.805 11.418 1.00 84.75 197 PRO A CA 1
ATOM 1619 C C . PRO A 1 197 ? 5.382 -2.398 10.001 1.00 84.75 197 PRO A C 1
ATOM 1621 O O . PRO A 1 197 ? 4.360 -2.907 9.546 1.00 84.75 197 PRO A O 1
ATOM 1624 N N . PHE A 1 198 ? 6.534 -2.411 9.323 1.00 75.19 198 PHE A N 1
ATOM 1625 C CA . PHE A 1 198 ? 6.675 -3.080 8.029 1.00 75.19 198 PHE A CA 1
ATOM 1626 C C . PHE A 1 198 ? 6.270 -4.555 8.111 1.00 75.19 198 PHE A C 1
ATOM 1628 O O . PHE A 1 198 ? 6.799 -5.316 8.928 1.00 75.19 198 PHE A O 1
ATOM 1635 N N . PHE A 1 199 ? 5.360 -4.964 7.230 1.00 75.06 199 PHE A N 1
ATOM 1636 C CA . PHE A 1 199 ? 4.927 -6.347 7.145 1.00 75.06 199 PHE A CA 1
ATOM 1637 C C . PHE A 1 199 ? 5.978 -7.210 6.436 1.00 75.06 199 PHE A C 1
ATOM 1639 O O . PHE A 1 199 ? 6.321 -6.981 5.277 1.00 75.06 199 PHE A O 1
ATOM 1646 N N . GLY A 1 200 ? 6.491 -8.225 7.133 1.00 67.75 200 GLY A N 1
ATOM 1647 C CA . GLY A 1 200 ? 7.542 -9.104 6.624 1.00 67.75 200 GLY A CA 1
ATOM 1648 C C . GLY A 1 200 ? 8.967 -8.681 6.984 1.00 67.75 200 GLY A C 1
ATOM 1649 O O . GLY A 1 200 ? 9.197 -7.936 7.936 1.00 67.75 200 GLY A O 1
ATOM 1650 N N . ASN A 1 201 ? 9.952 -9.252 6.277 1.00 63.12 201 ASN A N 1
ATOM 1651 C CA . ASN A 1 201 ? 11.395 -9.085 6.537 1.00 63.12 201 ASN A CA 1
ATOM 1652 C C . ASN A 1 201 ? 11.818 -9.341 8.000 1.00 63.12 201 ASN A C 1
ATOM 1654 O O . ASN A 1 201 ? 12.722 -8.693 8.520 1.00 63.12 201 ASN A O 1
ATOM 1658 N N . GLY A 1 202 ? 11.152 -10.284 8.674 1.00 65.75 202 GLY A N 1
ATOM 1659 C CA . GLY A 1 202 ? 11.464 -10.673 10.053 1.00 65.75 202 GLY A CA 1
ATOM 1660 C C . GLY A 1 202 ? 10.907 -9.748 11.139 1.00 65.75 202 GLY A C 1
ATOM 1661 O O . GLY A 1 202 ? 11.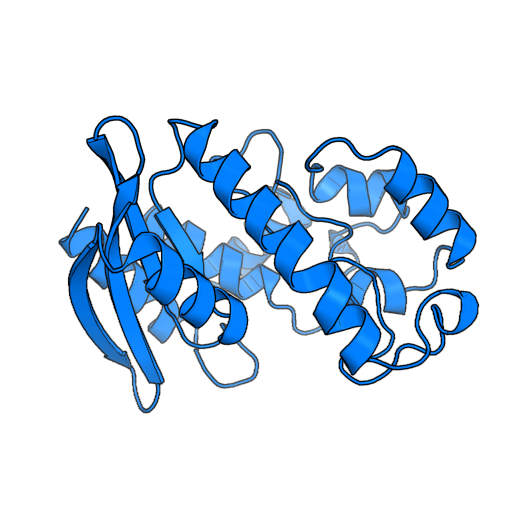084 -10.061 12.313 1.00 65.75 202 GLY A O 1
ATOM 1662 N N . ARG A 1 203 ? 10.208 -8.657 10.783 1.00 77.38 203 ARG A N 1
ATOM 1663 C CA . ARG A 1 203 ? 9.578 -7.760 11.768 1.00 77.38 203 ARG A CA 1
ATOM 1664 C C . ARG A 1 203 ? 8.229 -8.304 12.229 1.00 77.38 203 ARG A C 1
ATOM 1666 O O . ARG A 1 203 ? 8.068 -8.618 13.403 1.00 77.38 203 ARG A O 1
ATOM 1673 N N . ILE A 1 204 ? 7.296 -8.504 11.293 1.00 83.06 204 ILE A N 1
ATOM 1674 C CA . ILE A 1 204 ? 5.939 -9.001 11.574 1.00 83.06 204 ILE A CA 1
ATOM 1675 C C . ILE A 1 204 ? 5.668 -10.328 10.863 1.00 83.06 204 ILE A C 1
ATOM 1677 O O . ILE A 1 204 ? 5.832 -10.440 9.647 1.00 83.06 204 ILE A O 1
ATOM 1681 N N . SER A 1 205 ? 5.256 -11.336 11.639 1.00 86.44 205 SER A N 1
ATOM 1682 C CA . SER A 1 205 ? 4.793 -12.645 11.160 1.00 86.44 205 SER A CA 1
ATOM 1683 C C . SER A 1 205 ? 3.307 -12.617 10.779 1.00 86.44 205 SER A C 1
ATOM 1685 O O . SER A 1 205 ? 2.605 -11.650 11.069 1.00 86.44 205 SER A O 1
ATOM 1687 N N . TYR A 1 206 ? 2.808 -13.698 10.169 1.00 87.75 206 TYR A N 1
ATOM 1688 C CA . TYR A 1 206 ? 1.374 -13.853 9.887 1.00 87.75 206 TYR A CA 1
ATOM 1689 C C . TYR A 1 206 ? 0.513 -13.740 11.150 1.00 87.75 206 TYR A C 1
ATOM 1691 O O . TYR A 1 206 ? -0.500 -13.054 11.112 1.00 87.75 206 TYR A O 1
ATOM 1699 N N . ASP A 1 207 ? 0.962 -14.276 12.288 1.00 87.81 207 ASP A N 1
ATOM 1700 C CA . ASP A 1 207 ? 0.247 -14.114 13.562 1.00 87.81 207 ASP A CA 1
ATOM 1701 C C . ASP A 1 207 ? 0.084 -12.639 13.955 1.00 87.81 207 ASP A C 1
ATOM 1703 O O . ASP A 1 207 ? -0.982 -12.222 14.395 1.00 87.81 207 ASP A O 1
ATOM 1707 N N . GLY A 1 208 ? 1.132 -11.825 13.773 1.00 87.38 208 GLY A N 1
ATOM 1708 C CA . GLY A 1 208 ? 1.065 -10.392 14.063 1.00 87.38 208 GLY A CA 1
ATOM 1709 C C . GLY A 1 208 ? 0.093 -9.649 13.140 1.00 87.38 208 GLY A C 1
ATOM 1710 O O . GLY A 1 208 ? -0.574 -8.715 13.582 1.00 87.38 208 GLY A O 1
ATOM 1711 N N . LEU A 1 209 ? -0.031 -10.083 11.880 1.00 87.88 209 LEU A N 1
ATOM 1712 C CA . LEU A 1 209 ? -1.026 -9.549 10.941 1.00 87.88 209 LEU A CA 1
ATOM 1713 C C . LEU A 1 209 ? -2.451 -9.925 11.334 1.00 87.88 209 LEU A C 1
ATOM 1715 O O . LEU A 1 209 ? -3.330 -9.069 11.299 1.00 87.88 209 LEU A O 1
ATOM 1719 N N . LEU A 1 210 ? -2.668 -11.181 11.723 1.00 90.00 210 LEU A N 1
ATOM 1720 C CA . LEU A 1 210 ? -3.972 -11.662 12.167 1.00 90.00 210 LEU A CA 1
ATOM 1721 C C . LEU A 1 210 ? -4.433 -10.897 13.407 1.00 90.00 210 LEU A C 1
ATOM 1723 O O . LEU A 1 210 ? -5.520 -10.327 13.394 1.00 90.00 210 LEU A O 1
ATOM 1727 N N . ILE A 1 211 ? -3.557 -10.749 14.404 1.00 91.50 211 ILE A N 1
ATOM 1728 C CA . ILE A 1 211 ? -3.837 -9.934 15.594 1.00 91.50 211 ILE A CA 1
ATOM 1729 C C . ILE A 1 211 ? -4.158 -8.489 15.205 1.00 91.50 211 ILE A C 1
ATOM 1731 O O . ILE A 1 211 ? -5.084 -7.897 15.754 1.00 91.50 211 ILE A O 1
ATOM 1735 N N . ALA A 1 212 ? -3.425 -7.898 14.255 1.00 91.50 212 ALA A N 1
ATOM 1736 C CA . ALA A 1 212 ? -3.733 -6.552 13.785 1.00 91.50 212 ALA A CA 1
ATOM 1737 C C . ALA A 1 212 ? -5.131 -6.477 13.147 1.00 91.50 212 ALA A C 1
ATOM 1739 O O . ALA A 1 212 ? -5.888 -5.566 13.477 1.00 91.50 212 ALA A O 1
ATOM 1740 N N . SER A 1 213 ? -5.496 -7.444 12.298 1.00 93.06 213 SER A N 1
ATOM 1741 C CA . SER A 1 213 ? -6.824 -7.502 11.674 1.00 93.06 213 SER A CA 1
ATOM 1742 C C . SER A 1 213 ? -7.948 -7.650 12.707 1.00 93.06 213 SER A C 1
ATOM 1744 O O . SER A 1 213 ? -8.925 -6.909 12.662 1.00 93.06 213 SER A O 1
ATOM 1746 N N . GLU A 1 214 ? -7.782 -8.515 13.712 1.00 93.38 214 GLU A N 1
ATOM 1747 C CA . GLU A 1 214 ? -8.731 -8.673 14.822 1.00 93.38 214 GLU A CA 1
ATOM 1748 C C . GLU A 1 214 ? -8.882 -7.374 15.617 1.00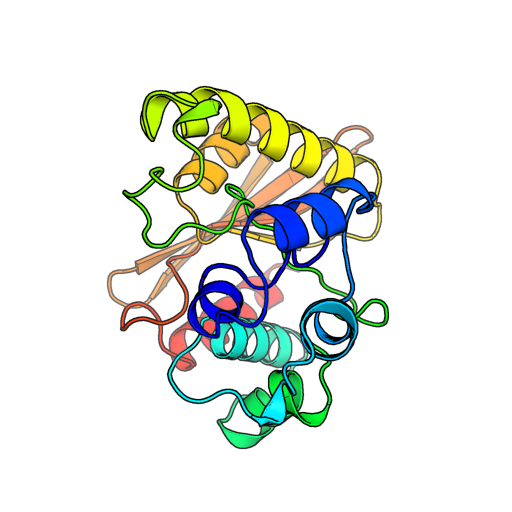 93.38 214 GLU A C 1
ATOM 1750 O O . GLU A 1 214 ? -9.992 -6.910 15.874 1.00 93.38 214 GLU A O 1
ATOM 1755 N N . LYS A 1 215 ? -7.761 -6.727 15.957 1.00 94.12 215 LYS A N 1
ATOM 1756 C CA . LYS A 1 215 ? -7.763 -5.489 16.743 1.00 94.12 215 LYS A CA 1
ATOM 1757 C C . LYS A 1 215 ? -8.449 -4.333 16.028 1.00 94.12 215 LYS A C 1
ATOM 1759 O O . LYS A 1 215 ? -9.020 -3.495 16.731 1.00 94.12 215 LYS A O 1
ATOM 1764 N N . ILE A 1 216 ? -8.382 -4.294 14.696 1.00 93.94 216 ILE A N 1
ATOM 1765 C CA . ILE A 1 216 ? -9.098 -3.330 13.852 1.00 93.94 216 ILE A CA 1
ATOM 1766 C C . ILE A 1 216 ? -10.588 -3.667 13.824 1.00 93.94 216 ILE A C 1
ATOM 1768 O O . ILE A 1 216 ? -11.383 -2.778 14.103 1.00 93.94 216 ILE A O 1
ATOM 1772 N N . LYS A 1 217 ? -10.958 -4.932 13.576 1.00 92.88 217 LYS A N 1
ATOM 1773 C CA . LYS A 1 217 ? -12.356 -5.411 13.572 1.00 92.88 217 LYS A CA 1
ATOM 1774 C C . LYS A 1 217 ? -13.091 -5.173 14.893 1.00 92.88 217 LYS A C 1
ATOM 1776 O O . LYS A 1 217 ? -14.283 -4.930 14.889 1.00 92.88 217 LYS A O 1
ATOM 1781 N N . GLU A 1 218 ? -12.387 -5.167 16.023 1.00 92.31 218 GLU A N 1
ATOM 1782 C CA . GLU A 1 218 ? -12.954 -4.779 17.327 1.00 92.31 218 GLU A CA 1
ATOM 1783 C C . GLU A 1 218 ? -13.400 -3.296 17.402 1.00 92.31 218 GLU A C 1
ATOM 1785 O O . GLU A 1 218 ? -14.008 -2.897 18.394 1.00 92.31 218 GLU A O 1
A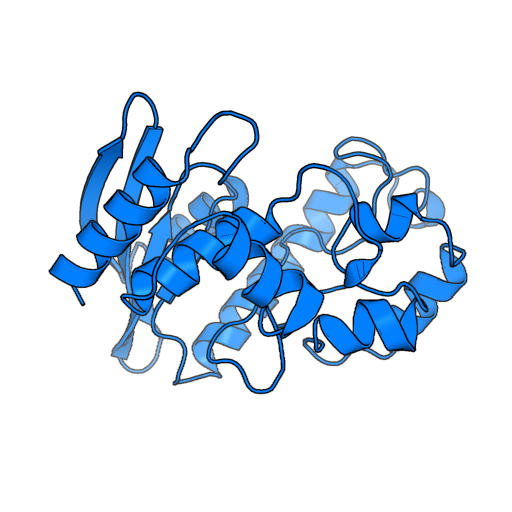TOM 1790 N N . VAL A 1 219 ? -13.030 -2.460 16.426 1.00 88.62 219 VAL A N 1
ATOM 1791 C CA . VAL A 1 219 ? -13.251 -1.001 16.420 1.00 88.62 219 VAL A CA 1
ATOM 1792 C C . VAL A 1 219 ? -14.140 -0.539 15.258 1.00 88.62 219 VAL A C 1
ATOM 1794 O O . VAL A 1 219 ? -14.744 0.532 15.362 1.00 88.62 219 VAL A O 1
ATOM 1797 N N . ILE A 1 220 ? -14.184 -1.291 14.153 1.00 83.69 220 ILE A N 1
ATOM 1798 C CA . ILE A 1 220 ? -14.975 -0.961 12.953 1.00 83.69 220 ILE A CA 1
ATOM 1799 C C . ILE A 1 220 ? -16.353 -1.611 12.961 1.00 83.69 220 ILE A C 1
ATOM 1801 O O . ILE A 1 220 ? -16.480 -2.740 13.476 1.00 83.69 220 ILE A O 1
#

Mean predicted aligned error: 5.28 Å

pLDDT: mean 86.34, std 8.8, range [44.0, 97.0]

Radius of gyration: 17.63 Å; Cα contacts (8 Å, |Δi|>4): 289; chains: 1; bounding box: 39×40×43 Å